Protein AF-A0A7X0PKP1-F1 (afdb_monomer_lite)

Organism: NCBI:txid592050

pLDDT: mean 80.2, std 12.4, range [34.5, 95.62]

Radius of gyration: 22.87 Å; chains: 1; bounding box: 73×44×62 Å

Sequence (285 aa):
MDAQAIDGHTRQDLWDRLEQADYFDWCRKEELKQLRALFFEGKVVESPDKFIRCRQLIWSPLQGEAHWQAAIEARSHFRDSETEELVRSEESGRAFADPFLHDLLSRDSQPYGLAVDDHVALIRFLGFERHAPSQVSLYLGEWIHESEFWLAGEARGEYGIAGLTDMFTSRTIDLFYQLLAQAPLALKGKRLVTTEEHVGWNDDRAARLQSSLHGLFKKIDNYRVPHKLSCDPAPRLRFAESLRHGVEAEATSQVLREVWGLWKSLKTEAQARGQAKAGAPAK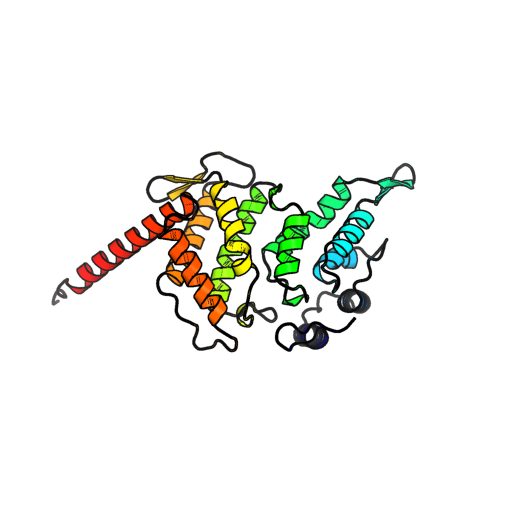AG

Structure (mmCIF, N/CA/C/O backbone):
data_AF-A0A7X0PKP1-F1
#
_entry.id   AF-A0A7X0PKP1-F1
#
loop_
_atom_site.group_PDB
_atom_site.id
_atom_site.type_symbol
_atom_site.label_atom_id
_atom_site.label_alt_id
_atom_site.label_comp_id
_atom_site.label_asym_id
_atom_site.label_entity_id
_atom_site.label_seq_id
_atom_site.pdbx_PDB_ins_code
_atom_site.Cartn_x
_atom_site.Cartn_y
_atom_site.Cartn_z
_atom_site.occupancy
_atom_site.B_iso_or_equiv
_atom_site.auth_seq_id
_atom_site.auth_comp_id
_atom_site.auth_asym_id
_atom_site.auth_atom_id
_atom_site.pdbx_PDB_model_num
ATOM 1 N N . MET A 1 1 ? -1.607 -11.334 -27.537 1.00 38.16 1 MET A N 1
ATOM 2 C CA . MET A 1 1 ? -1.790 -11.832 -26.161 1.00 38.16 1 MET A CA 1
ATOM 3 C C . MET A 1 1 ? -3.108 -11.276 -25.703 1.00 38.16 1 MET A C 1
ATOM 5 O O . MET A 1 1 ? -3.232 -10.060 -25.612 1.00 38.16 1 MET A O 1
ATOM 9 N N . ASP A 1 2 ? -4.097 -12.155 -25.608 1.00 34.50 2 ASP A N 1
ATOM 10 C CA . ASP A 1 2 ? -5.486 -11.771 -25.406 1.00 34.50 2 ASP A CA 1
ATOM 11 C C . ASP A 1 2 ? -5.696 -11.095 -24.056 1.00 34.50 2 ASP A C 1
ATOM 13 O O . ASP A 1 2 ? -5.132 -11.487 -23.034 1.00 34.50 2 ASP A O 1
ATOM 17 N N . ALA A 1 3 ? -6.499 -10.038 -24.117 1.00 39.69 3 ALA A N 1
ATOM 18 C CA . ALA A 1 3 ? -6.909 -9.200 -23.016 1.00 39.69 3 ALA A CA 1
ATOM 19 C C . ALA A 1 3 ? -7.564 -10.040 -21.915 1.00 39.69 3 ALA A C 1
ATOM 21 O O . ALA A 1 3 ? -8.669 -10.552 -22.091 1.00 39.69 3 ALA A O 1
ATOM 22 N N . GLN A 1 4 ? -6.919 -10.142 -20.755 1.00 42.56 4 GLN A N 1
ATOM 23 C CA . GLN A 1 4 ? -7.656 -10.479 -19.547 1.00 42.56 4 GLN A CA 1
ATOM 24 C C . GLN A 1 4 ? -8.471 -9.245 -19.167 1.00 42.56 4 GLN A C 1
ATOM 26 O O . GLN A 1 4 ? -7.947 -8.258 -18.655 1.00 42.56 4 GLN A O 1
ATOM 31 N N . ALA A 1 5 ? -9.753 -9.279 -19.531 1.00 43.50 5 ALA A N 1
ATOM 32 C CA . ALA A 1 5 ? -10.733 -8.317 -19.072 1.00 43.50 5 ALA A CA 1
ATOM 33 C C . ALA A 1 5 ? -10.804 -8.403 -17.545 1.00 43.50 5 ALA A C 1
ATOM 35 O O . ALA A 1 5 ? -11.185 -9.435 -16.991 1.00 43.50 5 ALA A O 1
ATOM 36 N N . ILE A 1 6 ? -10.435 -7.319 -16.876 1.00 48.22 6 ILE A N 1
ATOM 37 C CA . ILE A 1 6 ? -10.731 -7.139 -15.461 1.00 48.22 6 ILE A CA 1
ATOM 38 C C . ILE A 1 6 ? -12.134 -6.539 -15.427 1.00 48.22 6 ILE A C 1
ATOM 40 O O . ILE A 1 6 ? -12.359 -5.440 -15.930 1.00 48.22 6 ILE A O 1
ATOM 44 N N . ASP A 1 7 ? -13.092 -7.317 -14.929 1.00 48.59 7 ASP A N 1
ATOM 45 C CA . ASP A 1 7 ? -14.482 -6.889 -14.715 1.00 48.59 7 ASP A CA 1
ATOM 46 C C . ASP A 1 7 ? -15.205 -6.364 -15.981 1.00 48.59 7 ASP A C 1
ATOM 48 O O . ASP A 1 7 ? -16.025 -5.451 -15.933 1.00 48.59 7 ASP A O 1
ATOM 52 N N . GLY A 1 8 ? -14.890 -6.935 -17.152 1.00 50.25 8 GLY A N 1
ATOM 53 C CA . GLY A 1 8 ? -15.575 -6.627 -18.417 1.00 50.25 8 GLY A CA 1
ATOM 54 C C . GLY A 1 8 ? -15.081 -5.384 -19.168 1.00 50.25 8 GLY A C 1
ATOM 55 O O . GLY A 1 8 ? -15.637 -5.066 -20.217 1.00 50.25 8 GLY A O 1
ATOM 56 N N . HIS A 1 9 ? -14.027 -4.716 -18.694 1.00 53.03 9 HIS A N 1
ATOM 57 C CA . HIS A 1 9 ? -13.414 -3.577 -19.382 1.00 53.03 9 HIS A CA 1
ATOM 58 C C . HIS A 1 9 ? -12.117 -3.975 -20.102 1.00 53.03 9 HIS A C 1
ATOM 60 O O . HIS A 1 9 ? -11.275 -4.696 -19.560 1.00 53.03 9 HIS A O 1
ATOM 66 N N . THR A 1 10 ? -11.937 -3.501 -21.338 1.00 68.88 10 THR A N 1
ATOM 67 C CA . THR A 1 10 ? -10.710 -3.712 -22.118 1.00 68.88 10 THR A CA 1
ATOM 68 C C . THR A 1 10 ? -9.671 -2.622 -21.829 1.00 68.88 10 THR A C 1
ATOM 70 O O . THR A 1 10 ? -9.996 -1.511 -21.411 1.00 68.88 10 THR A O 1
ATOM 73 N N . ARG A 1 11 ? -8.388 -2.898 -22.114 1.00 71.94 11 ARG A N 1
ATOM 74 C CA . ARG A 1 11 ? -7.328 -1.867 -22.066 1.00 71.94 11 ARG A CA 1
ATOM 75 C C . ARG A 1 11 ? -7.617 -0.688 -22.999 1.00 71.94 11 ARG A C 1
ATOM 77 O O . ARG A 1 11 ? -7.182 0.423 -22.715 1.00 71.94 11 ARG A O 1
ATOM 84 N N . GLN A 1 12 ? -8.328 -0.934 -24.102 1.00 80.75 12 GLN A N 1
ATOM 85 C CA . GLN A 1 12 ? -8.736 0.125 -25.018 1.00 80.75 12 GLN A CA 1
ATOM 86 C C . GLN A 1 12 ? -9.778 1.034 -24.360 1.00 80.75 12 GLN A C 1
ATOM 88 O O . GLN A 1 12 ? -9.586 2.242 -24.379 1.00 80.75 12 GLN A O 1
ATOM 93 N N . ASP A 1 13 ? -10.778 0.472 -23.674 1.00 73.31 13 ASP A N 1
ATOM 94 C CA . ASP A 1 13 ? -11.786 1.264 -22.952 1.00 73.31 13 ASP A CA 1
ATOM 95 C C . ASP A 1 13 ? -11.150 2.153 -21.879 1.00 73.31 13 ASP A C 1
ATOM 97 O O . ASP A 1 13 ? -11.556 3.297 -21.683 1.00 73.31 13 ASP A O 1
ATOM 101 N N . LEU A 1 14 ? -10.133 1.642 -21.178 1.00 72.44 14 LEU A N 1
ATOM 102 C CA . LEU A 1 14 ? -9.394 2.448 -20.213 1.00 72.44 14 LEU A CA 1
ATOM 103 C C . LEU A 1 14 ? -8.619 3.577 -20.895 1.00 72.44 14 LEU A C 1
ATOM 105 O O . LEU A 1 14 ? -8.698 4.714 -20.443 1.00 72.44 14 LEU A O 1
ATOM 109 N N . TRP A 1 15 ? -7.881 3.277 -21.965 1.00 82.69 15 TRP A N 1
ATOM 110 C CA . TRP A 1 15 ? -7.139 4.295 -22.708 1.00 82.69 15 TRP A CA 1
ATOM 111 C C . TRP A 1 15 ? -8.066 5.398 -23.231 1.00 82.69 15 TRP A C 1
ATOM 113 O O . TRP A 1 15 ? -7.777 6.577 -23.045 1.00 82.69 15 TRP A O 1
ATOM 123 N N . ASP A 1 16 ? -9.210 5.018 -23.800 1.00 81.06 16 ASP A N 1
ATOM 124 C CA . ASP A 1 16 ? -10.198 5.952 -24.339 1.00 81.06 16 ASP A CA 1
ATOM 125 C C . ASP A 1 16 ? -10.781 6.848 -23.242 1.00 81.06 16 ASP A C 1
ATOM 127 O O . ASP A 1 16 ? -10.967 8.043 -23.459 1.00 81.06 16 ASP A O 1
ATOM 131 N N . ARG A 1 17 ? -11.026 6.306 -22.041 1.00 74.31 17 ARG A N 1
ATOM 132 C CA . ARG A 1 17 ? -11.467 7.104 -20.886 1.00 74.31 17 ARG A CA 1
ATOM 133 C C . ARG A 1 17 ? -10.416 8.128 -20.463 1.00 74.31 17 ARG A C 1
ATOM 135 O O . ARG A 1 17 ? -10.786 9.263 -20.192 1.00 74.31 17 ARG A O 1
ATOM 142 N N . LEU A 1 18 ? -9.136 7.750 -20.457 1.00 78.25 18 LEU A N 1
ATOM 143 C CA . LEU A 1 18 ? -8.033 8.669 -20.148 1.00 78.25 18 LEU A CA 1
ATOM 144 C C . LEU A 1 18 ? -7.892 9.774 -21.201 1.00 78.25 18 LEU A C 1
ATOM 146 O O . LEU A 1 18 ? -7.611 10.920 -20.859 1.00 78.25 18 LEU A O 1
ATOM 150 N N . GLU A 1 19 ? -8.100 9.455 -22.479 1.00 84.06 19 GLU A N 1
ATOM 151 C CA . GLU A 1 19 ? -8.101 10.463 -23.544 1.00 84.06 19 GLU A CA 1
ATOM 152 C C . GLU A 1 19 ? -9.308 11.402 -23.441 1.00 84.06 19 GLU A C 1
ATOM 154 O O . GLU A 1 19 ? -9.142 12.612 -23.543 1.00 84.06 19 GLU A O 1
ATOM 159 N N . GLN A 1 20 ? -10.508 10.874 -23.183 1.00 79.38 20 GLN A N 1
ATOM 160 C CA . GLN A 1 20 ? -11.730 11.676 -23.007 1.00 79.38 20 GLN A CA 1
ATOM 161 C C . GLN A 1 20 ? -11.675 12.608 -21.792 1.00 79.38 20 GLN A C 1
ATOM 163 O O . GLN A 1 20 ? -12.381 13.613 -21.750 1.00 79.38 20 GLN A O 1
ATOM 168 N N . ALA A 1 21 ? -10.858 12.254 -20.809 1.00 75.38 21 ALA A N 1
ATOM 169 C CA . ALA A 1 21 ? -10.610 13.013 -19.599 1.00 75.38 21 ALA A CA 1
ATOM 170 C C . ALA A 1 21 ? -9.553 14.113 -19.728 1.00 75.38 21 ALA A C 1
ATOM 172 O O . ALA A 1 21 ? -9.245 14.773 -18.736 1.00 75.38 21 ALA A O 1
ATOM 173 N N . ASP A 1 22 ? -8.932 14.250 -20.903 1.00 80.75 22 ASP A N 1
ATOM 174 C CA . ASP A 1 22 ? -7.733 15.065 -21.103 1.00 80.75 22 ASP A CA 1
ATOM 175 C C . ASP A 1 22 ? -6.593 14.704 -20.128 1.00 80.75 22 ASP A C 1
ATOM 177 O O . ASP A 1 22 ? -5.737 15.531 -19.814 1.00 80.75 22 ASP A O 1
ATOM 181 N N . TYR A 1 23 ? -6.517 13.441 -19.677 1.00 78.75 23 TYR A N 1
ATOM 182 C CA . TYR A 1 23 ? -5.503 12.997 -18.713 1.00 78.75 23 TYR A CA 1
ATOM 183 C C . TYR A 1 23 ? -4.074 13.234 -19.213 1.00 78.75 23 TYR A C 1
ATOM 185 O O . TYR A 1 23 ? -3.150 13.328 -18.412 1.00 78.75 23 TYR A O 1
ATOM 193 N N . PHE A 1 24 ? -3.878 13.294 -20.531 1.00 84.88 24 PHE A N 1
ATOM 194 C CA . PHE A 1 24 ? -2.582 13.424 -21.195 1.00 84.88 24 PHE A CA 1
ATOM 195 C C . PHE A 1 24 ? -2.245 14.847 -21.647 1.00 84.88 24 PHE A C 1
ATOM 197 O O . PHE A 1 24 ? -1.335 15.012 -22.459 1.00 84.88 24 PHE A O 1
ATOM 204 N N . ASP A 1 25 ? -2.939 15.872 -21.153 1.00 83.62 25 ASP A N 1
ATOM 205 C CA . ASP A 1 25 ? -2.677 17.280 -21.497 1.00 83.62 25 ASP A CA 1
ATOM 206 C C . ASP A 1 25 ? -1.218 17.725 -21.243 1.00 83.62 25 ASP A C 1
ATOM 208 O O . ASP A 1 25 ? -0.696 18.624 -21.904 1.00 83.62 25 ASP A O 1
ATOM 212 N N . TRP A 1 26 ? -0.526 17.034 -20.338 1.00 83.94 26 TRP A N 1
ATOM 213 C CA . TRP A 1 26 ? 0.887 17.207 -20.013 1.00 83.94 26 TRP A CA 1
ATOM 214 C C . TRP A 1 26 ? 1.859 16.547 -21.008 1.00 83.94 26 TRP A C 1
ATOM 216 O O . TRP A 1 26 ? 3.063 16.798 -20.922 1.00 83.94 26 TRP A O 1
ATOM 226 N N . CYS A 1 27 ? 1.386 15.704 -21.933 1.00 83.50 27 CYS A N 1
ATOM 227 C CA . CYS A 1 27 ? 2.206 15.019 -22.938 1.00 83.50 27 CYS A CA 1
ATOM 228 C C . CYS A 1 27 ? 2.248 15.776 -24.268 1.00 83.50 27 CYS A C 1
ATOM 230 O O . CYS A 1 27 ? 1.226 16.177 -24.828 1.00 83.50 27 CYS A O 1
ATOM 232 N N . ARG A 1 28 ? 3.430 15.842 -24.885 1.00 88.25 28 ARG A N 1
ATOM 233 C CA . ARG A 1 28 ? 3.535 16.168 -26.314 1.00 88.25 28 ARG A CA 1
ATOM 234 C C . ARG A 1 28 ? 2.997 15.008 -27.152 1.00 88.25 28 ARG A C 1
ATOM 236 O O . ARG A 1 28 ? 3.043 13.851 -26.745 1.00 88.25 28 ARG A O 1
ATOM 243 N N . LYS A 1 29 ? 2.570 15.295 -28.384 1.00 86.56 29 LYS A N 1
ATOM 244 C CA . LYS A 1 29 ? 1.987 14.292 -29.296 1.00 86.56 29 LYS A CA 1
ATOM 245 C C . LYS A 1 29 ? 2.875 13.056 -29.515 1.00 86.56 29 LYS A C 1
ATOM 247 O O . LYS A 1 29 ? 2.380 11.932 -29.491 1.00 86.56 29 LYS A O 1
ATOM 252 N N . GLU A 1 30 ? 4.179 13.254 -29.710 1.00 84.25 30 GLU A N 1
ATOM 253 C CA . GLU A 1 30 ? 5.124 12.141 -29.884 1.00 84.25 30 GLU A CA 1
ATOM 254 C C . GLU A 1 30 ? 5.337 11.349 -28.585 1.00 84.25 30 GLU A C 1
ATOM 256 O O . GLU A 1 30 ? 5.481 10.129 -28.625 1.00 84.25 30 GLU A O 1
ATOM 261 N N . GLU A 1 31 ? 5.283 12.012 -27.426 1.00 86.31 31 GLU A N 1
ATOM 262 C CA . GLU A 1 31 ? 5.385 11.361 -26.115 1.00 86.31 31 GLU A CA 1
ATOM 263 C C . GLU A 1 31 ? 4.148 10.507 -25.833 1.00 86.31 31 GLU A C 1
ATOM 265 O O . GLU A 1 31 ? 4.274 9.356 -25.422 1.00 86.31 31 GLU A O 1
ATOM 270 N N . LEU A 1 32 ? 2.959 11.025 -26.153 1.00 87.69 32 LEU A N 1
ATOM 271 C CA . LEU A 1 32 ? 1.701 10.290 -26.051 1.00 87.69 32 LEU A CA 1
ATOM 272 C C . LEU A 1 32 ? 1.707 9.041 -26.940 1.00 87.69 32 LEU A C 1
ATOM 274 O O . LEU A 1 32 ? 1.278 7.973 -26.510 1.00 87.69 32 LEU A O 1
ATOM 278 N N . LYS A 1 33 ? 2.248 9.135 -28.160 1.00 86.81 33 LYS A N 1
ATOM 279 C CA . LYS A 1 33 ? 2.378 7.984 -29.064 1.00 86.81 33 LYS A CA 1
ATOM 280 C C . LYS A 1 33 ? 3.282 6.896 -28.479 1.00 86.81 33 LYS A C 1
ATOM 282 O O . LYS A 1 33 ? 2.930 5.718 -28.538 1.00 86.81 33 LYS A O 1
ATOM 287 N N . GLN A 1 34 ? 4.424 7.275 -27.906 1.00 84.69 34 GLN A N 1
ATOM 288 C CA . GLN A 1 34 ? 5.320 6.325 -27.243 1.00 84.69 34 GLN A CA 1
ATOM 289 C C . GLN A 1 34 ? 4.692 5.747 -25.963 1.00 84.69 34 GLN A C 1
ATOM 291 O O . GLN A 1 34 ? 4.812 4.550 -25.715 1.00 84.69 34 GLN A O 1
ATOM 296 N N . LEU A 1 35 ? 3.981 6.562 -25.176 1.00 85.31 35 LEU A N 1
ATOM 297 C CA . LEU A 1 35 ? 3.265 6.127 -23.974 1.00 85.31 35 LEU A CA 1
ATOM 298 C C . LEU A 1 35 ? 2.155 5.132 -24.318 1.00 85.31 35 LEU A C 1
ATOM 300 O O . LEU A 1 35 ? 2.001 4.120 -23.640 1.00 85.31 35 LEU A O 1
ATOM 304 N N . ARG A 1 36 ? 1.440 5.376 -25.419 1.00 87.56 36 ARG A N 1
ATOM 305 C CA . ARG A 1 36 ? 0.452 4.453 -25.972 1.00 87.56 36 ARG A CA 1
ATOM 306 C C . ARG A 1 36 ? 1.107 3.138 -26.382 1.00 87.56 36 ARG A C 1
ATOM 308 O O . ARG A 1 36 ? 0.630 2.077 -26.000 1.00 87.56 36 ARG A O 1
ATOM 315 N N . ALA A 1 37 ? 2.214 3.184 -27.122 1.00 86.00 37 ALA A N 1
ATOM 316 C CA . ALA A 1 37 ? 2.941 1.973 -27.505 1.00 86.00 37 ALA A CA 1
ATOM 317 C C . ALA A 1 37 ? 3.412 1.181 -26.273 1.00 86.00 37 ALA A C 1
ATOM 319 O O . ALA A 1 37 ? 3.190 -0.023 -26.202 1.00 86.00 37 ALA A O 1
ATOM 320 N N . LEU A 1 38 ? 3.968 1.852 -25.259 1.00 83.44 38 LEU A N 1
ATOM 321 C CA . LEU A 1 38 ? 4.311 1.235 -23.976 1.00 83.44 38 LEU A CA 1
ATOM 322 C C . LEU A 1 38 ? 3.084 0.579 -23.323 1.00 83.44 38 LEU A C 1
ATOM 324 O O . LEU A 1 38 ? 3.165 -0.570 -22.896 1.00 83.44 38 LEU A O 1
ATOM 328 N N . PHE A 1 39 ? 1.952 1.281 -23.287 1.00 82.50 39 PHE A N 1
ATOM 329 C CA . PHE A 1 39 ? 0.725 0.811 -22.650 1.00 82.50 39 PHE A CA 1
ATOM 330 C C . PHE A 1 39 ? 0.080 -0.388 -23.352 1.00 82.50 39 PHE A C 1
ATOM 332 O O . PHE A 1 39 ? -0.574 -1.198 -22.700 1.00 82.50 39 PHE A O 1
ATOM 339 N N . PHE A 1 40 ? 0.243 -0.548 -24.661 1.00 82.75 40 PHE A N 1
ATOM 340 C CA . PHE A 1 40 ? -0.334 -1.691 -25.376 1.00 82.75 40 PHE A CA 1
ATOM 341 C C . PHE A 1 40 ? 0.669 -2.819 -25.634 1.00 82.75 40 PHE A C 1
ATOM 343 O O . PHE A 1 40 ? 0.277 -3.983 -25.643 1.00 82.75 40 PHE A O 1
ATOM 350 N N . GLU A 1 41 ? 1.951 -2.505 -25.821 1.00 82.00 41 GLU A N 1
ATOM 351 C CA . GLU A 1 41 ? 2.969 -3.477 -26.239 1.00 82.00 41 GLU A CA 1
ATOM 352 C C . GLU A 1 41 ? 3.932 -3.890 -25.121 1.00 82.00 41 GLU A C 1
ATOM 354 O O . GLU A 1 41 ? 4.511 -4.972 -25.199 1.00 82.00 41 GLU A O 1
ATOM 359 N N . GLY A 1 42 ? 4.144 -3.052 -24.101 1.00 74.44 42 GLY A N 1
ATOM 360 C CA . GLY A 1 42 ? 4.974 -3.376 -22.931 1.00 74.44 42 GLY A CA 1
ATOM 361 C C . GLY A 1 42 ? 6.443 -3.673 -23.199 1.00 74.44 42 GLY A C 1
ATOM 362 O O . GLY A 1 42 ? 7.116 -4.263 -22.355 1.00 74.44 42 GLY A O 1
ATOM 363 N N . LYS A 1 43 ? 6.968 -3.300 -24.367 1.00 78.44 43 LYS A N 1
ATOM 364 C CA . LYS A 1 43 ? 8.364 -3.578 -24.716 1.00 78.44 43 LYS A CA 1
ATOM 365 C C . LYS A 1 43 ? 9.312 -2.724 -23.875 1.00 78.44 43 LYS A C 1
ATOM 367 O O . LYS A 1 43 ? 9.222 -1.498 -23.862 1.00 78.44 43 LYS A O 1
ATOM 372 N N . VAL A 1 44 ? 10.256 -3.392 -23.213 1.00 74.00 44 VAL A N 1
ATOM 373 C CA . VAL A 1 44 ? 11.416 -2.757 -22.578 1.00 74.00 44 VAL A CA 1
ATOM 374 C C . VAL A 1 44 ? 12.306 -2.205 -23.687 1.00 74.00 44 VAL A C 1
ATOM 376 O O . VAL A 1 44 ? 12.791 -2.958 -24.527 1.00 74.00 44 VAL A O 1
ATOM 379 N N . VAL A 1 45 ? 12.524 -0.894 -23.688 1.00 75.38 45 VAL A N 1
ATOM 380 C CA . VAL A 1 45 ? 13.513 -0.249 -24.558 1.00 75.38 45 VAL A CA 1
ATOM 381 C C . VAL A 1 45 ? 14.790 -0.054 -23.744 1.00 75.38 45 VAL A C 1
ATOM 383 O O . VAL A 1 45 ? 14.730 0.401 -22.598 1.00 75.38 45 VAL A O 1
ATOM 386 N N . GLU A 1 46 ? 15.943 -0.405 -24.313 1.00 71.06 46 GLU A N 1
ATOM 387 C CA . GLU A 1 46 ? 17.235 -0.310 -23.618 1.00 71.06 46 GLU A CA 1
ATOM 388 C C . GLU A 1 46 ? 17.601 1.141 -23.296 1.00 71.06 46 GLU A C 1
ATOM 390 O O . GLU A 1 46 ? 17.936 1.444 -22.156 1.00 71.06 46 GLU A O 1
ATOM 395 N N . SER A 1 47 ? 17.435 2.058 -24.253 1.00 76.62 47 SER A N 1
ATOM 396 C CA . SER A 1 47 ? 17.696 3.496 -24.083 1.00 76.62 47 SER A CA 1
ATOM 397 C C . SER A 1 47 ? 16.458 4.334 -24.427 1.00 76.62 47 SER A C 1
ATOM 399 O O . SER A 1 47 ? 16.440 4.989 -25.468 1.00 76.62 47 SER A O 1
ATOM 401 N N . PRO A 1 48 ? 15.385 4.287 -23.617 1.00 77.25 48 PRO A N 1
ATOM 402 C CA . PRO A 1 48 ? 14.214 5.105 -23.869 1.00 77.25 48 PRO A CA 1
ATOM 403 C C . PRO A 1 48 ? 14.480 6.554 -23.474 1.00 77.25 48 PRO A C 1
ATOM 405 O O . PRO A 1 48 ? 15.278 6.837 -22.573 1.00 77.25 48 PRO A O 1
ATOM 408 N N . ASP A 1 49 ? 13.711 7.460 -24.069 1.00 77.25 49 ASP A N 1
ATOM 409 C CA . ASP A 1 49 ? 13.612 8.827 -23.582 1.00 77.25 49 ASP A CA 1
ATOM 410 C C . ASP A 1 49 ? 13.290 8.834 -22.076 1.00 77.25 49 ASP A C 1
ATOM 412 O O . ASP A 1 49 ? 12.548 7.984 -21.563 1.00 77.25 49 ASP A O 1
ATOM 416 N N . LYS A 1 50 ? 13.836 9.818 -21.348 1.00 78.25 50 LYS A N 1
ATOM 417 C CA . LYS A 1 50 ? 13.723 9.909 -19.879 1.00 78.25 50 LYS A CA 1
ATOM 418 C C . LYS A 1 50 ? 12.273 9.789 -19.389 1.00 78.25 50 LYS A C 1
ATOM 420 O O . LYS A 1 50 ? 12.037 9.207 -18.334 1.00 78.25 50 LYS A O 1
ATOM 425 N N . PHE A 1 51 ? 11.307 10.301 -20.152 1.00 78.88 51 PHE A N 1
ATOM 426 C CA . PHE A 1 51 ? 9.894 10.219 -19.784 1.00 78.88 51 PHE A CA 1
ATOM 427 C C . PHE A 1 51 ? 9.350 8.780 -19.846 1.00 78.88 51 PHE A C 1
ATOM 429 O O . PHE A 1 51 ? 8.701 8.349 -18.895 1.00 78.88 51 PHE A O 1
ATOM 436 N N . ILE A 1 52 ? 9.662 8.005 -20.896 1.00 80.44 52 ILE A N 1
ATOM 437 C CA . ILE A 1 52 ? 9.272 6.588 -20.997 1.00 80.44 52 ILE A CA 1
ATOM 438 C C . ILE A 1 52 ? 9.950 5.781 -19.905 1.00 80.44 52 ILE A C 1
ATOM 440 O O . ILE A 1 52 ? 9.287 4.969 -19.262 1.00 80.44 52 ILE A O 1
ATOM 444 N N . ARG A 1 53 ? 11.233 6.053 -19.624 1.00 79.31 53 ARG A N 1
ATOM 445 C CA . ARG A 1 53 ? 11.950 5.412 -18.513 1.00 79.31 53 ARG A CA 1
ATOM 446 C C . ARG A 1 53 ? 11.153 5.517 -17.210 1.00 79.31 53 ARG A C 1
ATOM 448 O O . ARG A 1 53 ? 11.001 4.516 -16.523 1.00 79.31 53 ARG A O 1
ATOM 455 N N . CYS A 1 54 ? 10.606 6.692 -16.899 1.00 74.38 54 CYS A N 1
ATOM 456 C CA . CYS A 1 54 ? 9.825 6.918 -15.683 1.00 74.38 54 CYS A CA 1
ATOM 457 C C . CYS A 1 54 ? 8.396 6.339 -15.710 1.00 74.38 54 CYS A C 1
ATOM 459 O O . CYS A 1 54 ? 7.724 6.369 -14.688 1.00 74.38 54 CYS A O 1
ATOM 461 N N . ARG A 1 55 ? 7.889 5.853 -16.847 1.00 78.06 55 ARG A N 1
ATOM 462 C CA . ARG A 1 55 ? 6.530 5.282 -16.961 1.00 78.06 55 ARG A CA 1
ATOM 463 C C . ARG A 1 55 ? 6.527 3.780 -17.214 1.00 78.06 55 ARG A C 1
ATOM 465 O O . ARG A 1 55 ? 5.519 3.129 -16.959 1.00 78.06 55 ARG A O 1
ATOM 472 N N . GLN A 1 56 ? 7.652 3.241 -17.675 1.00 77.31 56 GLN A N 1
ATOM 473 C CA . GLN A 1 56 ? 7.804 1.872 -18.151 1.00 77.31 56 GLN A CA 1
ATOM 474 C C . GLN A 1 56 ? 7.265 0.824 -17.174 1.00 77.31 56 GLN A C 1
ATOM 476 O O . GLN A 1 56 ? 6.516 -0.053 -17.588 1.00 77.31 56 GLN A O 1
ATOM 481 N N . LEU A 1 57 ? 7.603 0.952 -15.889 1.00 76.81 57 LEU A N 1
ATOM 482 C CA . LEU A 1 57 ? 7.233 -0.034 -14.877 1.00 76.81 57 LEU A CA 1
ATOM 483 C C . LEU A 1 57 ? 5.751 -0.020 -14.514 1.00 76.81 57 LEU A C 1
ATOM 485 O O . LEU A 1 57 ? 5.229 -1.070 -14.197 1.00 76.81 57 LEU A O 1
ATOM 489 N N . ILE A 1 58 ? 5.057 1.118 -14.579 1.00 74.44 58 ILE A N 1
ATOM 490 C CA . ILE A 1 58 ? 3.637 1.198 -14.177 1.00 74.44 58 ILE A CA 1
ATOM 491 C C . ILE A 1 58 ? 2.700 1.028 -15.375 1.00 74.44 58 ILE A C 1
ATOM 493 O O . ILE A 1 58 ? 1.616 0.471 -15.252 1.00 74.44 58 ILE A O 1
ATOM 497 N N . TRP A 1 59 ? 3.099 1.520 -16.548 1.00 76.25 59 TRP A N 1
ATOM 498 C CA . TRP A 1 59 ? 2.203 1.607 -17.703 1.00 76.25 59 TRP A CA 1
ATOM 499 C C . TRP A 1 59 ? 2.284 0.392 -18.621 1.00 76.25 59 TRP A C 1
ATOM 501 O O . TRP A 1 59 ? 1.360 0.164 -19.400 1.00 76.25 59 TRP A O 1
ATOM 511 N N . SER A 1 60 ? 3.357 -0.397 -18.531 1.00 77.88 60 SER A N 1
ATOM 512 C CA . SER A 1 60 ? 3.489 -1.633 -19.299 1.00 77.88 60 SER A CA 1
ATOM 513 C C . SER A 1 60 ? 2.323 -2.596 -19.000 1.00 77.88 60 SER A C 1
ATOM 515 O O . SER A 1 60 ? 1.957 -2.751 -17.838 1.00 77.88 60 SER A O 1
ATOM 517 N N . PRO A 1 61 ? 1.736 -3.278 -20.003 1.00 73.12 61 PRO A N 1
ATOM 518 C CA . PRO A 1 61 ? 0.847 -4.421 -19.790 1.00 73.12 61 PRO A CA 1
ATOM 519 C C . PRO A 1 61 ? 1.582 -5.637 -19.215 1.00 73.12 61 PRO A C 1
ATOM 521 O O . PRO A 1 61 ? 0.949 -6.555 -18.704 1.00 73.12 61 PRO A O 1
ATOM 524 N N . LEU A 1 62 ? 2.911 -5.677 -19.329 1.00 77.62 62 LEU A N 1
ATOM 525 C CA . LEU A 1 62 ? 3.738 -6.764 -18.824 1.00 77.62 62 LEU A CA 1
ATOM 526 C C . LEU A 1 62 ? 4.158 -6.411 -17.399 1.00 77.62 62 LEU A C 1
ATOM 528 O O . LEU A 1 62 ? 5.210 -5.829 -17.183 1.00 77.62 62 LEU A O 1
ATOM 532 N N . GLN A 1 63 ? 3.308 -6.728 -16.432 1.00 75.75 63 GLN A N 1
ATOM 533 C CA . GLN A 1 63 ? 3.514 -6.388 -15.019 1.00 75.75 63 GLN A CA 1
ATOM 534 C C . GLN A 1 63 ? 4.054 -7.556 -14.174 1.00 75.75 63 GLN A C 1
ATOM 536 O O . GLN A 1 63 ? 4.146 -7.462 -12.956 1.00 75.75 63 GLN A O 1
ATOM 541 N N . GLY A 1 64 ? 4.432 -8.665 -14.813 1.00 76.31 64 GLY A N 1
ATOM 542 C CA . GLY A 1 64 ? 5.018 -9.817 -14.129 1.00 76.31 64 GLY A CA 1
ATOM 543 C C . GLY A 1 64 ? 6.486 -9.616 -13.743 1.00 76.31 64 GLY A C 1
ATOM 544 O O . GLY A 1 64 ? 7.193 -8.777 -14.310 1.00 76.31 64 GLY A O 1
ATOM 545 N N . GLU A 1 65 ? 6.962 -10.472 -12.837 1.00 82.88 65 GLU A N 1
ATOM 546 C CA . GLU A 1 65 ? 8.342 -10.493 -12.328 1.00 82.88 65 GLU A CA 1
ATOM 547 C C . GLU A 1 65 ? 9.395 -10.427 -13.447 1.00 82.88 65 GLU A C 1
ATOM 549 O O . GLU A 1 65 ? 10.319 -9.621 -13.384 1.00 82.88 65 GLU A O 1
ATOM 554 N N . ALA A 1 66 ? 9.219 -11.199 -14.526 1.00 83.75 66 ALA A N 1
ATOM 555 C CA . ALA A 1 66 ? 10.162 -11.235 -15.645 1.00 83.75 66 ALA A CA 1
ATOM 556 C C . ALA A 1 66 ? 10.341 -9.873 -16.345 1.00 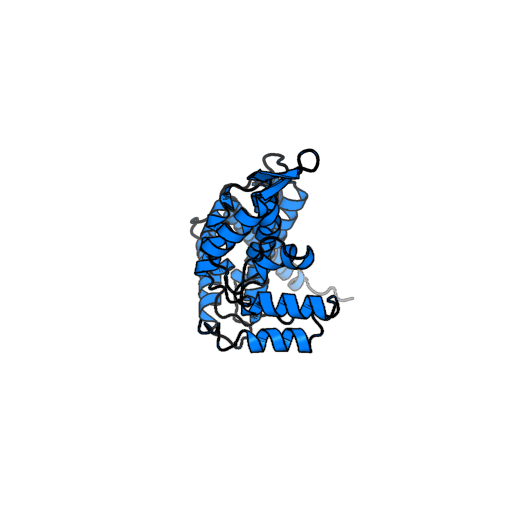83.75 66 ALA A C 1
ATOM 558 O O . ALA A 1 66 ? 11.453 -9.522 -16.744 1.00 83.75 66 ALA A O 1
ATOM 559 N N . HIS A 1 67 ? 9.267 -9.087 -16.488 1.00 82.50 67 HIS A N 1
ATOM 560 C CA . HIS A 1 67 ? 9.358 -7.753 -17.084 1.00 82.50 67 HIS A CA 1
ATOM 561 C C . HIS A 1 67 ? 10.067 -6.778 -16.147 1.00 82.50 67 HIS A C 1
ATOM 563 O O . HIS A 1 67 ? 10.937 -6.025 -16.584 1.00 82.50 67 HIS A O 1
ATOM 569 N N . TRP A 1 68 ? 9.725 -6.821 -14.860 1.00 85.81 68 TRP A N 1
ATOM 570 C CA . TRP A 1 68 ? 10.366 -5.998 -13.840 1.00 85.81 68 TRP A CA 1
ATOM 571 C C . TRP A 1 68 ? 11.857 -6.303 -13.729 1.00 85.81 68 TRP A C 1
ATOM 573 O O . TRP A 1 68 ? 12.663 -5.377 -13.756 1.00 85.81 68 TRP A O 1
ATOM 583 N N . GLN A 1 69 ? 12.240 -7.580 -13.725 1.00 87.69 69 GLN A N 1
ATOM 584 C CA . GLN A 1 69 ? 13.638 -8.002 -13.747 1.00 87.69 69 GLN A CA 1
ATOM 585 C C . GLN A 1 69 ? 14.368 -7.474 -14.990 1.00 87.69 69 GLN A C 1
ATOM 587 O O . GLN A 1 69 ? 15.464 -6.930 -14.869 1.00 87.69 69 GLN A O 1
ATOM 592 N N . ALA A 1 70 ? 13.761 -7.580 -16.178 1.00 87.00 70 ALA A N 1
ATOM 593 C CA . ALA A 1 70 ? 14.354 -7.067 -17.414 1.00 87.00 70 ALA A CA 1
ATOM 594 C C . ALA A 1 70 ? 14.517 -5.537 -17.392 1.00 87.00 70 ALA A C 1
ATOM 596 O O . ALA A 1 70 ? 15.545 -5.012 -17.819 1.00 87.00 70 ALA A O 1
ATOM 597 N N . ALA A 1 71 ? 13.523 -4.813 -16.874 1.00 86.62 71 ALA A N 1
ATOM 598 C CA . ALA A 1 71 ? 13.581 -3.366 -16.738 1.00 86.62 71 ALA A CA 1
ATOM 599 C C . ALA A 1 71 ? 14.637 -2.935 -15.711 1.00 86.62 71 ALA A C 1
ATOM 601 O O . ALA A 1 71 ? 15.419 -2.039 -16.009 1.00 86.62 71 ALA A O 1
ATOM 602 N N . ILE A 1 72 ? 14.703 -3.580 -14.543 1.00 87.94 72 ILE A N 1
ATOM 603 C CA . ILE A 1 72 ? 15.719 -3.313 -13.516 1.00 87.94 72 ILE A CA 1
ATOM 604 C C . ILE A 1 72 ? 17.116 -3.564 -14.083 1.00 87.94 72 ILE A C 1
ATOM 606 O O . ILE A 1 72 ? 17.962 -2.678 -14.004 1.00 87.94 72 ILE A O 1
ATOM 610 N N . GLU A 1 73 ? 17.349 -4.706 -14.734 1.00 88.56 73 GLU A N 1
ATOM 611 C CA . GLU A 1 73 ? 18.656 -5.034 -15.316 1.00 88.56 73 GLU A CA 1
ATOM 612 C C . GLU A 1 73 ? 19.070 -4.029 -16.404 1.00 88.56 73 GLU A C 1
ATOM 614 O O . GLU A 1 73 ? 20.209 -3.559 -16.420 1.00 88.56 73 GLU A O 1
ATOM 619 N N . ALA A 1 74 ? 18.134 -3.596 -17.253 1.00 85.50 74 ALA A N 1
ATOM 620 C CA . ALA A 1 74 ? 18.383 -2.547 -18.244 1.00 85.50 74 ALA A CA 1
ATOM 621 C C . ALA A 1 74 ? 18.687 -1.167 -17.622 1.00 85.50 74 ALA A C 1
ATOM 623 O O . ALA A 1 74 ? 19.147 -0.266 -18.325 1.00 85.50 74 ALA A O 1
ATOM 624 N N . ARG A 1 75 ? 18.406 -0.954 -16.330 1.00 88.31 75 ARG A N 1
ATOM 625 C CA . ARG A 1 75 ? 18.722 0.284 -15.587 1.00 88.31 75 ARG A CA 1
ATOM 626 C C . ARG A 1 75 ? 19.877 0.129 -14.607 1.00 88.31 75 ARG A C 1
ATOM 628 O O . ARG A 1 75 ? 20.374 1.141 -14.119 1.00 88.31 75 ARG A O 1
ATOM 635 N N . SER A 1 76 ? 20.341 -1.096 -14.388 1.00 89.12 76 SER A N 1
ATOM 636 C CA . SER A 1 76 ? 21.593 -1.380 -13.694 1.00 89.12 76 SER A CA 1
ATOM 637 C C . SER A 1 76 ? 22.816 -0.996 -14.528 1.00 89.12 76 SER A C 1
ATOM 639 O O . SER A 1 76 ? 23.906 -0.925 -13.983 1.00 89.12 76 SER A O 1
ATOM 641 N N . HIS A 1 77 ? 22.671 -0.744 -15.829 1.00 86.75 77 HIS A N 1
ATOM 642 C CA . HIS A 1 77 ? 23.785 -0.386 -16.704 1.00 86.75 77 HIS A CA 1
ATOM 643 C C . HIS A 1 77 ? 23.793 1.113 -17.026 1.00 86.75 77 HIS A C 1
ATOM 645 O O . HIS A 1 77 ? 22.761 1.687 -17.380 1.00 86.75 77 HIS A O 1
ATOM 651 N N . PHE A 1 78 ? 24.961 1.747 -16.941 1.00 84.38 78 PHE A N 1
ATOM 652 C CA . PHE A 1 78 ? 25.180 3.132 -17.365 1.00 84.38 78 PHE A CA 1
ATOM 653 C C . PHE A 1 78 ? 26.554 3.283 -18.024 1.00 84.38 78 PHE A C 1
ATOM 655 O O . PHE A 1 78 ? 27.432 2.445 -17.838 1.00 84.38 78 PHE A O 1
ATOM 662 N N . ARG A 1 79 ? 26.727 4.336 -18.828 1.00 84.75 79 ARG A N 1
ATOM 663 C CA . ARG A 1 79 ? 28.041 4.685 -19.377 1.00 84.75 79 ARG A CA 1
ATOM 664 C C . ARG A 1 79 ? 28.806 5.513 -18.362 1.00 84.75 79 ARG A C 1
ATOM 666 O O . ARG A 1 79 ? 28.287 6.531 -17.901 1.00 84.75 79 ARG A O 1
ATOM 673 N N . ASP A 1 80 ? 30.002 5.062 -18.023 1.00 83.50 80 ASP A N 1
ATOM 674 C CA . ASP A 1 80 ? 30.935 5.831 -17.216 1.00 83.50 80 ASP A CA 1
ATOM 675 C C . ASP A 1 80 ? 31.301 7.125 -17.955 1.00 83.50 80 ASP A C 1
ATOM 677 O O . ASP A 1 80 ? 31.634 7.102 -19.139 1.00 83.50 80 ASP A O 1
ATOM 681 N N . SER A 1 81 ? 31.187 8.265 -17.276 1.00 86.31 81 SER A N 1
ATOM 682 C CA . SER A 1 81 ? 31.410 9.576 -17.894 1.00 86.31 81 SER A CA 1
ATOM 683 C C . SER A 1 81 ? 32.879 9.886 -18.177 1.00 86.31 81 SER A C 1
ATOM 685 O O . SER A 1 81 ? 33.163 10.826 -18.916 1.00 86.31 81 SER A O 1
ATOM 687 N N . GLU A 1 82 ? 33.806 9.156 -17.559 1.00 88.25 82 GLU A N 1
ATOM 688 C CA . GLU A 1 82 ? 35.247 9.331 -17.733 1.00 88.25 82 GLU A CA 1
ATOM 689 C C . GLU A 1 82 ? 35.812 8.336 -18.749 1.00 88.25 82 GLU A C 1
ATOM 691 O O . GLU A 1 82 ? 36.655 8.709 -19.567 1.00 88.25 82 GLU A O 1
ATOM 696 N N . THR A 1 83 ? 35.350 7.083 -18.721 1.00 87.38 83 THR A N 1
ATOM 697 C CA . THR A 1 83 ? 35.894 6.008 -19.568 1.00 87.38 83 THR A CA 1
ATOM 698 C C . THR A 1 83 ? 35.020 5.653 -20.770 1.00 87.38 83 THR A C 1
ATOM 700 O O . THR A 1 83 ? 35.486 4.935 -21.653 1.00 87.38 83 THR A O 1
ATOM 703 N N . GLU A 1 84 ? 33.773 6.143 -20.834 1.00 86.62 84 GLU A N 1
ATOM 704 C CA . GLU A 1 84 ? 32.743 5.780 -21.830 1.00 86.62 84 GLU A CA 1
ATOM 705 C C . GLU A 1 84 ? 32.361 4.282 -21.835 1.00 86.62 84 GLU A C 1
ATOM 707 O O . GLU A 1 84 ? 31.555 3.827 -22.664 1.00 86.62 84 GLU A O 1
ATOM 712 N N . GLU A 1 85 ? 32.905 3.501 -20.897 1.00 86.81 85 GLU A N 1
ATOM 713 C CA . GLU A 1 85 ? 32.637 2.076 -20.750 1.00 86.81 85 GLU A CA 1
ATOM 714 C C . GLU A 1 85 ? 31.249 1.833 -20.156 1.00 86.81 85 GLU A C 1
ATOM 716 O O . GLU A 1 85 ? 30.716 2.627 -19.379 1.00 86.81 85 GLU A O 1
ATOM 721 N N . LEU A 1 86 ? 30.642 0.703 -20.523 1.00 85.06 86 LEU A N 1
ATOM 722 C CA . LEU A 1 86 ? 29.379 0.281 -19.932 1.00 85.06 86 LEU A CA 1
ATOM 723 C C . LEU A 1 86 ? 29.652 -0.379 -18.576 1.00 85.06 86 LEU A C 1
ATOM 725 O O . LEU A 1 86 ? 30.212 -1.473 -18.516 1.00 85.06 86 LEU A O 1
ATOM 729 N N . VAL A 1 87 ? 29.217 0.267 -17.499 1.00 88.81 87 VAL A N 1
ATOM 730 C CA . VAL A 1 87 ? 29.372 -0.207 -16.121 1.00 88.81 87 VAL A CA 1
ATOM 731 C C . VAL A 1 87 ? 28.033 -0.715 -15.599 1.00 88.81 87 VAL A C 1
ATOM 733 O O . VAL A 1 87 ? 26.985 -0.113 -15.844 1.00 88.81 87 VAL A O 1
ATOM 736 N N . ARG A 1 88 ? 28.064 -1.828 -14.859 1.00 90.44 88 ARG A N 1
ATOM 737 C CA . ARG A 1 88 ? 26.905 -2.376 -14.142 1.00 90.44 88 ARG A CA 1
ATOM 738 C C . ARG A 1 88 ? 26.956 -1.980 -12.663 1.00 90.44 88 ARG A C 1
ATOM 740 O O . ARG A 1 88 ? 27.938 -2.263 -11.985 1.00 90.44 88 ARG A O 1
ATOM 747 N N . SER A 1 89 ? 25.875 -1.400 -12.151 1.00 89.06 89 SER A N 1
ATOM 748 C CA . SER A 1 89 ? 25.631 -1.094 -10.741 1.00 89.06 89 SER A CA 1
ATOM 749 C C . SER A 1 89 ? 24.261 -1.604 -10.303 1.00 89.06 89 SER A C 1
ATOM 751 O O . SER A 1 89 ? 23.219 -1.183 -10.808 1.00 89.06 89 SER A O 1
ATOM 753 N N . GLU A 1 90 ? 24.255 -2.492 -9.311 1.00 85.38 90 GLU A N 1
ATOM 754 C CA . GLU A 1 90 ? 23.015 -3.006 -8.718 1.00 85.38 90 GLU A CA 1
ATOM 755 C C . GLU A 1 90 ? 22.232 -1.921 -7.975 1.00 85.38 90 GLU A C 1
ATOM 757 O O . GLU A 1 90 ? 21.002 -1.950 -7.943 1.00 85.38 90 GLU A O 1
ATOM 762 N N . GLU A 1 91 ? 22.933 -0.936 -7.413 1.00 84.38 91 GLU A N 1
ATOM 763 C CA . GLU A 1 91 ? 22.317 0.204 -6.739 1.00 84.38 91 GLU A CA 1
ATOM 764 C C . GLU A 1 91 ? 21.507 1.056 -7.724 1.00 84.38 91 GLU A C 1
ATOM 766 O O . GLU A 1 91 ? 20.394 1.472 -7.408 1.00 84.38 91 GLU A O 1
ATOM 771 N N . SER A 1 92 ? 22.003 1.243 -8.953 1.00 84.94 92 SER A N 1
ATOM 772 C CA . SER A 1 92 ? 21.279 1.978 -10.000 1.00 84.94 92 SER A CA 1
ATOM 773 C C . SER A 1 92 ? 19.977 1.290 -10.415 1.00 84.94 92 SER A C 1
ATOM 775 O O . SER A 1 92 ? 18.966 1.966 -10.624 1.00 84.94 92 SER A O 1
ATOM 777 N N . GLY A 1 93 ? 19.973 -0.044 -10.490 1.00 84.81 93 GLY A N 1
ATOM 778 C CA . GLY A 1 93 ? 18.762 -0.824 -10.748 1.00 84.81 93 GLY A CA 1
ATOM 779 C C . GLY A 1 93 ? 17.736 -0.710 -9.614 1.00 84.81 93 GLY A C 1
ATOM 780 O O . GLY A 1 93 ? 16.549 -0.512 -9.875 1.00 84.81 93 GLY A O 1
ATOM 781 N N . ARG A 1 94 ? 18.183 -0.763 -8.352 1.00 80.38 94 ARG A N 1
ATOM 782 C CA . ARG A 1 94 ? 17.305 -0.610 -7.174 1.00 80.38 94 ARG A CA 1
ATOM 783 C C . ARG A 1 94 ? 16.713 0.791 -7.072 1.00 80.38 94 ARG A C 1
ATOM 785 O O . ARG A 1 94 ? 15.496 0.932 -7.029 1.00 80.38 94 ARG A O 1
ATOM 792 N N . ALA A 1 95 ? 17.551 1.822 -7.177 1.00 82.19 95 ALA A N 1
ATOM 793 C CA . ALA A 1 95 ? 17.115 3.217 -7.150 1.00 82.19 95 ALA A CA 1
ATOM 794 C C . ALA A 1 95 ? 16.115 3.551 -8.272 1.00 82.19 95 ALA A C 1
ATOM 796 O O . ALA A 1 95 ? 15.327 4.488 -8.149 1.00 82.19 95 ALA A O 1
ATOM 797 N N . PHE A 1 96 ? 16.133 2.791 -9.373 1.00 83.62 96 PHE A N 1
ATOM 798 C CA . PHE A 1 96 ? 15.124 2.894 -10.419 1.00 83.62 96 PHE A CA 1
ATOM 799 C C . PHE A 1 96 ? 13.769 2.311 -10.003 1.00 83.62 96 PHE A C 1
ATOM 801 O O . PHE A 1 96 ? 12.756 2.929 -10.310 1.00 83.62 96 PHE A O 1
ATOM 808 N N . ALA A 1 97 ? 13.732 1.154 -9.338 1.00 82.06 97 ALA A N 1
ATOM 809 C CA . ALA A 1 97 ? 12.489 0.478 -8.960 1.00 82.06 97 ALA A CA 1
ATOM 810 C C . ALA A 1 97 ? 11.842 1.053 -7.689 1.00 82.06 97 ALA A C 1
ATOM 812 O O . ALA A 1 97 ? 10.614 1.103 -7.606 1.00 82.06 97 ALA A O 1
ATOM 813 N N . ASP A 1 98 ? 12.647 1.517 -6.729 1.00 78.38 98 ASP A N 1
ATOM 814 C CA . ASP A 1 98 ? 12.186 1.954 -5.405 1.00 78.38 98 ASP A CA 1
ATOM 815 C C . ASP A 1 98 ? 11.045 2.992 -5.441 1.00 78.38 98 ASP A C 1
ATOM 817 O O . ASP A 1 98 ? 10.071 2.819 -4.703 1.00 78.38 98 ASP A O 1
ATOM 821 N N . PRO A 1 99 ? 11.068 4.035 -6.301 1.00 77.31 99 PRO A N 1
ATOM 822 C CA . PRO A 1 99 ? 9.972 5.005 -6.359 1.00 77.31 99 PRO A CA 1
ATOM 823 C C . PRO A 1 99 ? 8.637 4.387 -6.790 1.00 77.31 99 PRO A C 1
ATOM 825 O O . PRO A 1 99 ? 7.580 4.838 -6.353 1.00 77.31 99 PRO A O 1
ATOM 828 N N . PHE A 1 100 ? 8.676 3.348 -7.626 1.00 78.44 100 PHE A N 1
ATOM 829 C CA . PHE A 1 100 ? 7.480 2.703 -8.168 1.00 78.44 100 PHE A CA 1
ATOM 830 C C . PHE A 1 100 ? 6.849 1.718 -7.194 1.00 78.44 100 PHE A C 1
ATOM 832 O O . PHE A 1 100 ? 5.659 1.435 -7.303 1.00 78.44 100 PHE A O 1
ATOM 839 N N . LEU A 1 101 ? 7.609 1.234 -6.210 1.00 76.06 101 LEU A N 1
ATOM 840 C CA . LEU A 1 101 ? 7.060 0.403 -5.148 1.00 76.06 101 LEU A CA 1
ATOM 841 C C . LEU A 1 101 ? 5.995 1.168 -4.355 1.00 76.06 101 LEU A C 1
ATOM 843 O O . LEU A 1 101 ? 4.949 0.608 -4.056 1.00 76.06 101 LEU A O 1
ATOM 847 N N . HIS A 1 102 ? 6.194 2.460 -4.084 1.00 72.69 102 HIS A N 1
ATOM 848 C CA . HIS A 1 102 ? 5.165 3.279 -3.437 1.00 72.69 102 HIS A CA 1
ATOM 849 C C . HIS A 1 102 ? 3.868 3.354 -4.260 1.00 72.69 102 HIS A C 1
ATOM 851 O O . HIS A 1 102 ? 2.777 3.246 -3.702 1.00 72.69 102 HIS A O 1
ATOM 857 N N . ASP A 1 103 ? 3.977 3.495 -5.580 1.00 74.81 103 ASP A N 1
ATOM 858 C CA . ASP A 1 103 ? 2.817 3.535 -6.474 1.00 74.81 103 ASP A CA 1
ATOM 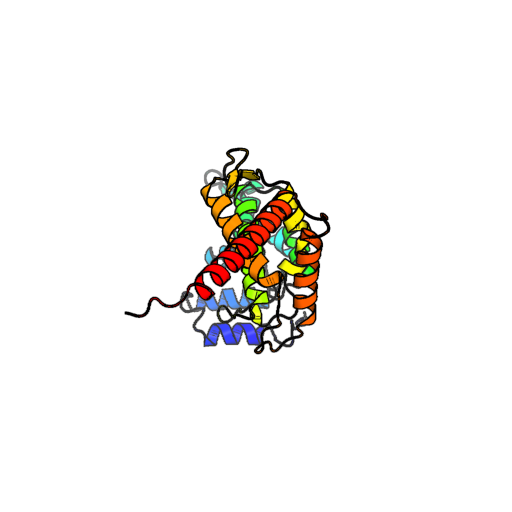859 C C . ASP A 1 103 ? 2.093 2.181 -6.547 1.00 74.81 103 ASP A C 1
ATOM 861 O O . ASP A 1 103 ? 0.865 2.160 -6.574 1.00 74.81 103 ASP A O 1
ATOM 865 N N . LEU A 1 104 ? 2.827 1.060 -6.521 1.00 75.44 104 LEU A N 1
ATOM 866 C CA . LEU A 1 104 ? 2.243 -0.283 -6.394 1.00 75.44 104 LEU A CA 1
ATOM 867 C C . LEU A 1 104 ? 1.501 -0.437 -5.059 1.00 75.44 104 LEU A C 1
ATOM 869 O O . LEU A 1 104 ? 0.386 -0.931 -4.992 1.00 75.44 104 LEU A O 1
ATOM 873 N N . LEU A 1 105 ? 2.092 0.043 -3.972 1.00 72.81 105 LEU A N 1
ATOM 874 C CA . LEU A 1 105 ? 1.524 -0.094 -2.633 1.00 72.81 105 LEU A CA 1
ATOM 875 C C . LEU A 1 105 ? 0.290 0.784 -2.383 1.00 72.81 105 LEU A C 1
ATOM 877 O O . LEU A 1 105 ? -0.557 0.420 -1.569 1.00 72.81 105 LEU A O 1
ATOM 881 N N . SER A 1 106 ? 0.217 1.945 -3.035 1.00 66.88 106 SER A N 1
ATOM 882 C CA . SER A 1 106 ? -0.836 2.952 -2.835 1.00 66.88 106 SER A CA 1
ATOM 883 C C . SER A 1 106 ? -1.995 2.840 -3.819 1.00 66.88 106 SER A C 1
ATOM 885 O O . SER A 1 106 ? -2.999 3.530 -3.662 1.00 66.88 106 SER A O 1
ATOM 887 N N . ARG A 1 107 ? -1.876 2.001 -4.852 1.00 67.38 107 ARG A N 1
ATOM 888 C CA . ARG A 1 107 ? -2.897 1.878 -5.892 1.00 67.38 107 ARG A CA 1
ATOM 889 C C . ARG A 1 107 ? -3.247 0.427 -6.103 1.00 67.38 107 ARG A C 1
ATOM 891 O O . ARG A 1 107 ? -2.370 -0.414 -6.274 1.00 67.38 107 ARG A O 1
ATOM 898 N N . ASP A 1 108 ? -4.541 0.141 -6.201 1.00 63.78 108 ASP A N 1
ATOM 899 C CA . ASP A 1 108 ? -4.918 -1.082 -6.888 1.00 63.78 108 ASP A CA 1
ATOM 900 C C . ASP A 1 108 ? -4.363 -1.004 -8.316 1.00 63.78 108 ASP A C 1
ATOM 902 O O . ASP A 1 108 ? -4.515 0.020 -8.986 1.00 63.78 108 ASP A O 1
ATOM 906 N N . SER A 1 109 ? -3.640 -2.036 -8.743 1.00 59.16 109 SER A N 1
ATOM 907 C CA . SER A 1 109 ? -3.013 -2.119 -10.064 1.00 59.16 109 SER A CA 1
ATOM 908 C C . SER A 1 109 ? -3.883 -2.876 -11.069 1.00 59.16 109 SER A C 1
ATOM 910 O O . SER A 1 109 ? -3.527 -2.953 -12.249 1.00 59.16 109 SER A O 1
ATOM 912 N N . GLN A 1 110 ? -5.081 -3.309 -10.654 1.00 55.34 110 GLN A N 1
ATOM 913 C CA . GLN A 1 110 ? -6.156 -3.717 -11.557 1.00 55.34 110 GLN A CA 1
ATOM 914 C C . GLN A 1 110 ? -6.428 -2.709 -12.693 1.00 55.34 110 GLN A C 1
ATOM 916 O O . GLN A 1 110 ? -6.586 -3.148 -13.830 1.00 55.34 110 GLN A O 1
ATOM 921 N N . PRO A 1 111 ? -6.396 -1.374 -12.491 1.00 50.44 111 PRO A N 1
ATOM 922 C CA . PRO A 1 111 ? -6.490 -0.415 -13.588 1.00 50.44 111 PRO A CA 1
ATOM 923 C C . PRO A 1 111 ? -5.385 -0.600 -14.638 1.00 50.44 111 PRO A C 1
ATOM 925 O O . PRO A 1 111 ? -5.615 -0.364 -15.811 1.00 50.44 111 PRO A O 1
ATOM 928 N N . TYR A 1 112 ? -4.197 -1.086 -14.283 1.00 55.94 112 TYR A N 1
ATOM 929 C CA . TYR A 1 112 ? -3.118 -1.323 -15.250 1.00 55.94 112 TYR A CA 1
ATOM 930 C C . TYR A 1 112 ? -3.124 -2.738 -15.842 1.00 55.94 112 TYR A C 1
ATOM 932 O O . TYR A 1 112 ? -2.228 -3.076 -16.620 1.00 55.94 112 TYR A O 1
ATOM 940 N N . GLY A 1 113 ? -4.144 -3.550 -15.544 1.00 56.03 113 GLY A N 1
ATOM 941 C CA . GLY A 1 113 ? -4.277 -4.912 -16.059 1.00 56.03 113 GLY A CA 1
ATOM 942 C C . GLY A 1 113 ? -3.564 -5.979 -15.227 1.00 56.03 113 GLY A C 1
ATOM 943 O O . GLY A 1 113 ? -3.451 -7.105 -15.701 1.00 56.03 113 GLY A O 1
ATOM 944 N N . LEU A 1 114 ? -3.067 -5.644 -14.031 1.00 68.50 114 LEU A N 1
ATOM 945 C CA . LEU A 1 114 ? -2.418 -6.610 -13.147 1.00 68.50 114 LEU A CA 1
ATOM 946 C C . LEU A 1 114 ? -3.465 -7.292 -12.262 1.00 68.50 114 LEU A C 1
ATOM 948 O O . LEU A 1 114 ? -4.232 -6.622 -11.567 1.00 68.50 114 LEU A O 1
ATOM 952 N N . ALA A 1 115 ? -3.502 -8.624 -12.276 1.00 73.12 115 ALA A N 1
ATOM 953 C CA . ALA A 1 115 ? -4.313 -9.371 -11.325 1.00 73.12 115 ALA A CA 1
ATOM 954 C C . ALA A 1 115 ? -3.782 -9.151 -9.900 1.00 73.12 115 ALA A C 1
ATOM 956 O O . ALA A 1 115 ? -2.579 -9.002 -9.687 1.00 73.12 115 ALA A O 1
ATOM 957 N N . VAL A 1 116 ? -4.668 -9.160 -8.901 1.00 75.56 116 VAL A N 1
ATOM 958 C CA . VAL A 1 116 ? -4.266 -8.879 -7.512 1.00 75.56 116 VAL A CA 1
ATOM 959 C C . VAL A 1 116 ? -3.193 -9.849 -7.014 1.00 75.56 116 VAL A C 1
ATOM 961 O O . VAL A 1 116 ? -2.253 -9.427 -6.348 1.00 75.56 116 VAL A O 1
ATOM 964 N N . ASP A 1 117 ? -3.294 -11.132 -7.357 1.00 78.19 117 ASP A N 1
ATOM 965 C CA . ASP A 1 117 ? -2.323 -12.137 -6.914 1.00 78.19 117 ASP A CA 1
ATOM 966 C C . ASP A 1 117 ? -0.924 -11.878 -7.502 1.00 78.19 117 ASP A C 1
ATOM 968 O O . ASP A 1 117 ? 0.077 -11.957 -6.785 1.00 78.19 117 ASP A O 1
ATOM 972 N N . ASP A 1 118 ? -0.853 -11.471 -8.771 1.00 76.81 118 ASP A N 1
ATOM 973 C CA . ASP A 1 118 ? 0.400 -11.073 -9.416 1.00 76.81 118 ASP A CA 1
ATOM 974 C C . ASP A 1 118 ? 0.961 -9.784 -8.795 1.00 76.81 118 ASP A C 1
ATOM 976 O O . ASP A 1 118 ? 2.172 -9.643 -8.622 1.00 76.81 118 ASP A O 1
ATOM 980 N N . HIS A 1 119 ? 0.087 -8.859 -8.387 1.00 77.81 119 HIS A N 1
ATOM 981 C CA . HIS A 1 119 ? 0.481 -7.647 -7.674 1.00 77.81 119 HIS A CA 1
ATOM 982 C C . HIS A 1 119 ? 1.131 -7.957 -6.318 1.00 77.81 119 HIS A C 1
ATOM 984 O O . HIS A 1 119 ? 2.180 -7.403 -5.978 1.00 77.81 119 HIS A O 1
ATOM 990 N N . VAL A 1 120 ? 0.547 -8.884 -5.555 1.00 79.50 120 VAL A N 1
ATOM 991 C CA . VAL A 1 120 ? 1.113 -9.350 -4.282 1.00 79.50 120 VAL A CA 1
ATOM 992 C C . VAL A 1 120 ? 2.461 -10.038 -4.502 1.00 79.50 120 VAL A C 1
ATOM 994 O O . VAL A 1 120 ? 3.409 -9.780 -3.754 1.00 79.50 120 VAL A O 1
ATOM 997 N N . ALA A 1 121 ? 2.570 -10.891 -5.524 1.00 81.12 121 ALA A N 1
ATOM 998 C CA . ALA A 1 121 ? 3.821 -11.559 -5.872 1.00 81.12 121 ALA A CA 1
ATOM 999 C C . ALA A 1 121 ? 4.922 -10.547 -6.225 1.00 81.12 121 ALA A C 1
ATOM 1001 O O . ALA A 1 121 ? 6.040 -10.651 -5.717 1.00 81.12 121 ALA A O 1
ATOM 1002 N N . LEU A 1 122 ? 4.585 -9.524 -7.012 1.00 82.44 122 LEU A N 1
ATOM 1003 C CA . LEU A 1 122 ? 5.511 -8.476 -7.422 1.00 82.44 122 LEU A CA 1
ATOM 1004 C C . LEU A 1 122 ? 6.048 -7.664 -6.235 1.00 82.44 122 LEU A C 1
ATOM 1006 O O . LEU A 1 122 ? 7.256 -7.466 -6.122 1.00 82.44 122 LEU A O 1
ATOM 1010 N N . ILE A 1 123 ? 5.185 -7.233 -5.311 1.00 81.19 123 ILE A N 1
ATOM 1011 C CA . ILE A 1 123 ? 5.610 -6.480 -4.117 1.00 81.19 123 ILE A CA 1
ATOM 1012 C C . ILE A 1 123 ? 6.566 -7.309 -3.244 1.00 81.19 123 ILE A C 1
ATOM 1014 O O . ILE A 1 123 ? 7.554 -6.783 -2.722 1.00 81.19 123 ILE A O 1
ATOM 1018 N N . ARG A 1 124 ? 6.314 -8.618 -3.113 1.00 80.19 124 ARG A N 1
ATOM 1019 C CA . ARG A 1 124 ? 7.214 -9.540 -2.402 1.00 80.19 124 ARG A CA 1
ATOM 1020 C C . ARG A 1 124 ? 8.548 -9.705 -3.123 1.00 80.19 124 ARG A C 1
ATOM 1022 O O . ARG A 1 124 ? 9.590 -9.646 -2.474 1.00 80.19 124 ARG A O 1
ATOM 1029 N N . PHE A 1 125 ? 8.523 -9.870 -4.444 1.00 83.69 125 PHE A N 1
ATOM 1030 C CA . PHE A 1 125 ? 9.720 -9.967 -5.279 1.00 83.69 125 PHE A CA 1
ATOM 1031 C C . PHE A 1 125 ? 10.614 -8.725 -5.154 1.00 83.69 125 PHE A C 1
ATOM 1033 O O . PHE A 1 125 ? 11.821 -8.852 -4.950 1.00 83.69 125 PHE A O 1
ATOM 1040 N N . LEU A 1 126 ? 10.021 -7.526 -5.158 1.00 78.94 126 LEU A N 1
ATOM 1041 C CA . LEU A 1 126 ? 10.730 -6.255 -4.942 1.00 78.94 126 LEU A CA 1
ATOM 1042 C C . LEU A 1 126 ? 11.286 -6.100 -3.516 1.00 78.94 126 LEU A C 1
ATOM 1044 O O . LEU A 1 126 ? 11.897 -5.084 -3.175 1.00 78.94 126 LEU A O 1
ATOM 1048 N N . GLY A 1 127 ? 11.096 -7.118 -2.677 1.00 75.00 127 GLY A N 1
ATOM 1049 C CA . GLY A 1 127 ? 11.686 -7.211 -1.359 1.00 75.00 127 GLY A CA 1
ATOM 1050 C C . GLY A 1 127 ? 11.105 -6.193 -0.398 1.00 75.00 127 GLY A C 1
ATOM 1051 O O . GLY A 1 127 ? 11.845 -5.763 0.479 1.00 75.00 127 GLY A O 1
ATOM 1052 N N . PHE A 1 128 ? 9.825 -5.818 -0.549 1.00 75.94 128 PHE A N 1
ATOM 1053 C CA . PHE A 1 128 ? 9.145 -4.814 0.279 1.00 75.94 128 PHE A CA 1
ATOM 1054 C C . PHE A 1 128 ? 9.431 -4.973 1.787 1.00 75.94 128 PHE A C 1
ATOM 1056 O O . PHE A 1 128 ? 9.720 -4.003 2.480 1.00 75.94 128 PHE A O 1
ATOM 1063 N N . GLU A 1 129 ? 9.468 -6.212 2.279 1.00 69.50 129 GLU A N 1
ATOM 1064 C CA . GLU A 1 129 ? 9.760 -6.550 3.682 1.00 69.50 129 GLU A CA 1
ATOM 1065 C C . GLU A 1 129 ? 11.157 -6.116 4.174 1.00 69.50 129 GLU A C 1
ATOM 1067 O O . GLU A 1 129 ? 11.417 -6.110 5.373 1.00 69.50 129 GLU A O 1
ATOM 1072 N N . ARG A 1 130 ? 12.072 -5.762 3.265 1.00 69.88 130 ARG A N 1
ATOM 1073 C CA . ARG A 1 130 ? 13.454 -5.342 3.553 1.00 69.88 130 ARG A CA 1
ATOM 1074 C C . ARG A 1 130 ? 13.652 -3.828 3.453 1.00 69.88 130 ARG A C 1
ATOM 1076 O O . ARG A 1 130 ? 14.785 -3.363 3.579 1.00 69.88 130 ARG A O 1
ATOM 1083 N N . HIS A 1 131 ? 12.596 -3.067 3.170 1.00 71.38 131 HIS A N 1
ATOM 1084 C CA . HIS A 1 131 ? 12.703 -1.628 2.931 1.00 71.38 131 HIS A CA 1
ATOM 1085 C C . HIS A 1 131 ? 12.818 -0.812 4.214 1.00 71.38 131 HIS A C 1
ATOM 1087 O O . HIS A 1 131 ? 12.524 -1.264 5.320 1.00 71.38 131 HIS A O 1
ATOM 1093 N N . ALA A 1 132 ? 13.261 0.433 4.039 1.00 75.25 132 ALA A N 1
ATOM 1094 C CA . ALA A 1 132 ? 13.451 1.372 5.130 1.00 75.25 132 ALA A CA 1
ATOM 1095 C C . ALA A 1 132 ? 12.149 1.585 5.936 1.00 75.25 132 ALA A C 1
ATOM 1097 O O . ALA A 1 132 ? 11.059 1.628 5.351 1.00 75.25 132 ALA A O 1
ATOM 1098 N N . PRO A 1 133 ? 12.238 1.833 7.259 1.00 80.62 133 PRO A N 1
ATOM 1099 C CA . PRO A 1 133 ? 11.066 2.058 8.110 1.00 80.62 133 PRO A CA 1
ATOM 1100 C C . PRO A 1 133 ? 10.119 3.161 7.605 1.00 80.62 133 PRO A C 1
ATOM 1102 O O . PRO A 1 133 ? 8.909 3.106 7.832 1.00 80.62 133 PRO A O 1
ATOM 1105 N N . SER A 1 134 ? 10.648 4.148 6.876 1.00 79.38 134 SER A N 1
ATOM 1106 C CA . SER A 1 134 ? 9.873 5.223 6.250 1.00 79.38 134 SER A CA 1
ATOM 1107 C C . SER A 1 134 ? 8.875 4.726 5.208 1.00 79.38 134 SER A C 1
ATOM 1109 O O . SER A 1 134 ? 7.772 5.268 5.148 1.00 79.38 134 SER A O 1
ATOM 1111 N N . GLN A 1 135 ? 9.231 3.705 4.429 1.00 78.88 135 GLN A N 1
ATOM 1112 C CA . GLN A 1 135 ? 8.358 3.116 3.419 1.00 78.88 135 GLN A CA 1
ATOM 1113 C C . GLN A 1 135 ? 7.299 2.215 4.051 1.00 78.88 135 GLN A C 1
ATOM 1115 O O . GLN A 1 135 ? 6.139 2.273 3.654 1.00 78.88 135 GLN A O 1
ATOM 1120 N N . VAL A 1 136 ? 7.664 1.457 5.091 1.00 85.25 136 VAL A N 1
ATOM 1121 C CA . VAL A 1 136 ? 6.705 0.656 5.871 1.00 85.25 136 VAL A CA 1
ATOM 1122 C C . VAL A 1 136 ? 5.639 1.552 6.505 1.00 85.25 136 VAL A C 1
ATOM 1124 O O . VAL A 1 136 ? 4.449 1.261 6.415 1.00 85.25 136 VAL A O 1
ATOM 1127 N N . SER A 1 137 ? 6.045 2.678 7.100 1.00 87.50 137 SER A N 1
ATOM 1128 C CA . SER A 1 137 ? 5.113 3.662 7.665 1.00 87.50 137 SER A CA 1
ATOM 1129 C C . SER A 1 137 ? 4.145 4.221 6.614 1.00 87.50 137 SER A C 1
ATOM 1131 O O . SER A 1 137 ? 2.947 4.321 6.881 1.00 87.50 137 SER A O 1
ATOM 1133 N N . LEU A 1 138 ? 4.645 4.541 5.413 1.00 84.62 138 LEU A N 1
ATOM 1134 C CA . LEU A 1 138 ? 3.815 5.004 4.298 1.00 84.62 138 LEU A CA 1
ATOM 1135 C C . LEU A 1 138 ? 2.835 3.920 3.836 1.00 84.62 138 LEU A C 1
ATOM 1137 O O . LEU A 1 138 ? 1.646 4.202 3.733 1.00 84.62 138 LEU A O 1
ATOM 1141 N N . TYR A 1 139 ? 3.302 2.682 3.642 1.00 86.81 139 TYR A N 1
ATOM 1142 C CA . TYR A 1 139 ? 2.450 1.549 3.272 1.00 86.81 139 TYR A CA 1
ATOM 1143 C C . TYR A 1 139 ? 1.284 1.360 4.239 1.00 86.81 139 TYR A C 1
ATOM 1145 O O . TYR A 1 139 ? 0.144 1.254 3.806 1.00 86.81 139 TYR A O 1
ATOM 1153 N N . LEU A 1 140 ? 1.554 1.335 5.549 1.00 89.81 140 LEU A N 1
ATOM 1154 C CA . LEU A 1 140 ? 0.506 1.142 6.554 1.00 89.81 140 LEU A CA 1
ATOM 1155 C C . LEU A 1 140 ? -0.562 2.242 6.469 1.00 89.81 140 LEU A C 1
ATOM 1157 O O . LEU A 1 140 ? -1.748 1.953 6.614 1.00 89.81 140 LEU A O 1
ATOM 1161 N N . GLY A 1 141 ? -0.149 3.488 6.215 1.00 89.81 141 GLY A N 1
ATOM 1162 C CA . GLY A 1 141 ? -1.061 4.612 6.010 1.00 89.81 141 GLY A CA 1
ATOM 1163 C C . GLY A 1 141 ? -1.925 4.456 4.757 1.00 89.81 141 GLY A C 1
ATOM 1164 O O . GLY A 1 141 ? -3.149 4.554 4.854 1.00 89.81 141 GLY A O 1
ATOM 1165 N N . GLU A 1 142 ? -1.302 4.173 3.612 1.00 86.12 142 GLU A N 1
ATOM 1166 C CA . GLU A 1 142 ? -1.995 3.993 2.328 1.00 86.12 142 GLU A CA 1
ATOM 1167 C C . GLU A 1 142 ? -2.924 2.774 2.347 1.00 86.12 142 GLU A C 1
ATOM 1169 O O . GLU A 1 142 ? -4.074 2.869 1.935 1.00 86.12 142 GLU A O 1
ATOM 1174 N N . TRP A 1 143 ? -2.491 1.651 2.927 1.00 90.00 143 TRP A N 1
ATOM 1175 C CA . TRP A 1 143 ? -3.313 0.445 3.060 1.00 90.00 143 TRP A CA 1
ATOM 1176 C C . TRP A 1 143 ? -4.608 0.717 3.835 1.00 90.00 143 TRP A C 1
ATOM 1178 O O . TRP A 1 143 ? -5.686 0.265 3.434 1.00 90.00 143 TRP A O 1
ATOM 1188 N N . ILE A 1 144 ? -4.525 1.475 4.938 1.00 92.00 144 ILE A N 1
ATOM 1189 C CA . ILE A 1 144 ? -5.704 1.866 5.723 1.00 92.00 144 ILE A CA 1
ATOM 1190 C C . ILE A 1 144 ? -6.606 2.772 4.891 1.00 92.00 144 ILE A C 1
ATOM 1192 O O . ILE A 1 144 ? -7.807 2.521 4.805 1.00 92.00 144 ILE A O 1
ATOM 1196 N N . HIS A 1 145 ? -6.023 3.798 4.275 1.00 87.06 145 HIS A N 1
ATOM 1197 C CA . HIS A 1 145 ? -6.739 4.776 3.465 1.00 87.06 145 HIS A CA 1
ATOM 1198 C C . HIS A 1 145 ? -7.500 4.108 2.312 1.00 87.06 145 HIS A C 1
ATOM 1200 O O . HIS A 1 145 ? -8.716 4.257 2.213 1.00 87.06 145 HIS A O 1
ATOM 1206 N N . GLU A 1 146 ? -6.830 3.290 1.507 1.00 84.50 146 GLU A N 1
ATOM 1207 C CA . GLU A 1 146 ? -7.435 2.561 0.388 1.00 84.50 146 GLU A CA 1
ATOM 1208 C C . GLU A 1 146 ? -8.554 1.620 0.853 1.00 84.50 146 GLU A C 1
ATOM 1210 O O . GLU A 1 146 ? -9.639 1.591 0.263 1.00 84.50 146 GLU A O 1
ATOM 1215 N N . SER A 1 147 ? -8.355 0.925 1.978 1.00 89.44 147 SER A N 1
ATOM 1216 C CA . SER A 1 147 ? -9.395 0.090 2.591 1.00 89.44 147 SER A CA 1
ATOM 1217 C C . SER A 1 147 ? -10.619 0.913 3.011 1.00 89.44 147 SER A C 1
ATOM 1219 O O . SER A 1 147 ? -11.760 0.512 2.769 1.00 89.44 147 SER A O 1
ATOM 1221 N N . GLU A 1 148 ? -10.419 2.090 3.611 1.00 89.06 148 GLU A N 1
ATOM 1222 C CA . GLU A 1 148 ? -11.514 2.990 3.976 1.00 89.06 148 GLU A CA 1
ATOM 1223 C C . GLU A 1 148 ? -12.291 3.501 2.758 1.00 89.06 148 GLU A C 1
ATOM 1225 O O . GLU A 1 148 ? -13.523 3.620 2.837 1.00 89.06 148 GLU A O 1
ATOM 1230 N N . PHE A 1 149 ? -11.591 3.820 1.666 1.00 83.69 149 PHE A N 1
ATOM 1231 C CA . PHE A 1 149 ? -12.178 4.294 0.411 1.00 83.69 149 PHE A CA 1
ATOM 1232 C C . PHE A 1 149 ? -13.005 3.204 -0.269 1.00 83.69 149 PHE A C 1
ATOM 1234 O O . PHE A 1 149 ? -14.180 3.422 -0.584 1.00 83.69 149 PHE A O 1
ATOM 1241 N N . TRP A 1 150 ? -12.440 2.006 -0.418 1.00 86.31 150 TRP A N 1
ATOM 1242 C CA . TRP A 1 150 ? -13.131 0.868 -1.024 1.00 86.31 150 TRP A CA 1
ATOM 1243 C C . TRP A 1 150 ? -14.379 0.450 -0.249 1.00 86.31 150 TRP A C 1
ATOM 1245 O O . TRP A 1 150 ? -15.435 0.214 -0.849 1.00 86.31 150 TRP A O 1
ATOM 1255 N N . LEU A 1 151 ? -14.293 0.423 1.086 1.00 89.25 151 LEU A N 1
ATOM 1256 C CA . LEU A 1 151 ? -15.440 0.140 1.945 1.00 89.25 151 LEU A CA 1
ATOM 1257 C C . LEU A 1 151 ? -16.531 1.212 1.811 1.00 89.25 151 LEU A C 1
ATOM 1259 O O . LEU A 1 151 ? -17.713 0.875 1.881 1.00 89.25 151 LEU A O 1
ATOM 1263 N N . ALA A 1 152 ? -16.169 2.481 1.597 1.00 86.62 152 ALA A N 1
ATOM 1264 C CA . ALA A 1 152 ? -17.133 3.569 1.419 1.00 86.62 152 ALA A CA 1
ATOM 1265 C C . ALA A 1 152 ? -17.901 3.504 0.090 1.00 86.62 152 ALA A C 1
ATOM 1267 O O . ALA A 1 152 ? -18.989 4.071 -0.009 1.00 86.62 152 ALA A O 1
ATOM 1268 N N . GLY A 1 153 ? -17.340 2.845 -0.929 1.00 78.88 153 GLY A N 1
ATOM 1269 C CA . GLY A 1 153 ? -17.850 2.935 -2.299 1.00 78.88 153 GLY A CA 1
ATOM 1270 C C . GLY A 1 153 ? -17.689 4.341 -2.897 1.00 78.88 153 GLY A C 1
ATOM 1271 O O . GLY A 1 153 ? -18.452 4.721 -3.782 1.00 78.88 153 GLY A O 1
ATOM 1272 N N . GLU A 1 154 ? -16.728 5.129 -2.402 1.00 67.62 154 GLU A N 1
ATOM 1273 C CA . GLU A 1 154 ? -16.426 6.478 -2.896 1.00 67.62 154 GLU A CA 1
ATOM 1274 C C . GLU A 1 154 ? -15.387 6.412 -4.027 1.00 67.62 154 GLU A C 1
ATOM 1276 O O . GLU A 1 154 ? -14.262 5.959 -3.823 1.00 67.62 154 GLU A O 1
ATOM 1281 N N . ALA A 1 155 ? -15.749 6.854 -5.236 1.00 59.53 155 ALA A N 1
ATOM 1282 C CA . ALA A 1 155 ? -14.824 6.893 -6.368 1.00 59.53 155 ALA A CA 1
ATOM 1283 C C . ALA A 1 155 ? -13.918 8.135 -6.300 1.00 59.53 155 ALA A C 1
ATOM 1285 O O . ALA A 1 155 ? -14.407 9.265 -6.263 1.00 59.53 155 ALA A O 1
ATOM 1286 N N . ARG A 1 156 ? -12.594 7.940 -6.343 1.00 52.78 156 ARG A N 1
ATOM 1287 C CA . ARG A 1 156 ? -11.613 9.011 -6.585 1.00 52.78 156 ARG A CA 1
ATOM 1288 C C . ARG A 1 156 ? -11.234 9.039 -8.066 1.00 52.78 156 ARG A C 1
ATOM 1290 O O . ARG A 1 156 ? -10.266 8.411 -8.478 1.00 52.78 156 ARG A O 1
ATOM 1297 N N . GLY A 1 157 ? -12.014 9.767 -8.861 1.00 51.00 157 GLY A N 1
ATOM 1298 C CA . GLY A 1 157 ? -11.733 9.972 -10.284 1.00 51.00 157 GLY A CA 1
ATOM 1299 C C . GLY A 1 157 ? -11.904 8.716 -11.146 1.00 51.00 157 GLY A C 1
ATOM 1300 O O . GLY A 1 157 ? -12.555 7.747 -10.757 1.00 51.00 157 GLY A O 1
ATOM 1301 N N . GLU A 1 158 ? -11.333 8.747 -12.347 1.00 46.38 158 GLU A N 1
ATOM 1302 C CA . GLU A 1 158 ? -11.549 7.735 -13.395 1.00 46.38 158 GLU A CA 1
ATOM 1303 C C . GLU A 1 158 ? -10.990 6.351 -13.064 1.00 46.38 158 GLU A C 1
ATOM 1305 O O . GLU A 1 158 ? -11.470 5.351 -13.597 1.00 46.38 158 GLU A O 1
ATOM 1310 N N . TYR A 1 159 ? -10.045 6.288 -12.128 1.00 50.31 159 TYR A N 1
ATOM 1311 C CA . TYR A 1 159 ? -9.422 5.067 -11.616 1.00 50.31 159 TYR A CA 1
ATOM 1312 C C . TYR A 1 159 ? -10.162 4.468 -10.406 1.00 50.31 159 TYR A C 1
ATOM 1314 O O . TYR A 1 159 ? -9.609 3.631 -9.700 1.00 50.31 159 TYR A O 1
ATOM 1322 N N . GLY A 1 160 ? -11.373 4.952 -10.104 1.00 56.12 160 GLY A N 1
ATOM 1323 C CA . GLY A 1 160 ? -12.045 4.759 -8.820 1.00 56.12 160 GLY A CA 1
ATOM 1324 C C . GLY A 1 160 ? -12.153 3.305 -8.345 1.00 56.12 160 GLY A C 1
ATOM 1325 O O . GLY A 1 160 ? -13.026 2.561 -8.789 1.00 56.12 160 GLY A O 1
ATOM 1326 N N . ILE A 1 161 ? -11.351 2.977 -7.325 1.00 58.91 161 ILE A N 1
ATOM 1327 C CA . ILE A 1 161 ? -11.337 1.732 -6.530 1.00 58.91 161 ILE A CA 1
ATOM 1328 C C . ILE A 1 161 ? -12.743 1.274 -6.084 1.00 58.91 161 ILE A C 1
ATOM 1330 O O . ILE A 1 161 ? -13.000 0.085 -5.910 1.00 58.91 161 ILE A O 1
ATOM 1334 N N . ALA A 1 162 ? -13.696 2.201 -5.944 1.00 60.34 162 ALA A N 1
ATOM 1335 C CA . ALA A 1 162 ? -15.082 1.919 -5.569 1.00 60.34 162 ALA A CA 1
ATOM 1336 C C . ALA A 1 162 ? -15.836 0.970 -6.516 1.00 60.34 162 ALA A C 1
ATOM 1338 O O . ALA A 1 162 ? -16.778 0.320 -6.066 1.00 60.34 162 ALA A O 1
ATOM 1339 N N . GLY A 1 163 ? -15.441 0.878 -7.791 1.00 61.19 163 GLY A N 1
ATOM 1340 C CA . GLY A 1 163 ? -16.064 -0.028 -8.759 1.00 61.19 163 GLY A CA 1
ATOM 1341 C C . GLY A 1 163 ? -15.595 -1.481 -8.652 1.00 61.19 163 GLY A C 1
ATOM 1342 O O . GLY A 1 163 ? -16.276 -2.366 -9.154 1.00 61.19 163 GLY A O 1
ATOM 1343 N N . LEU A 1 164 ? -14.473 -1.745 -7.977 1.00 71.50 164 LEU A N 1
ATOM 1344 C CA . LEU A 1 164 ? -13.818 -3.053 -8.020 1.00 71.50 164 LEU A CA 1
ATOM 1345 C C . LEU A 1 164 ? -14.478 -4.044 -7.061 1.00 71.50 164 LEU A C 1
ATOM 1347 O O . LEU A 1 164 ? -14.752 -3.711 -5.902 1.00 71.50 164 LEU A O 1
ATOM 1351 N N . THR A 1 165 ? -14.733 -5.263 -7.533 1.00 74.06 165 THR A N 1
ATOM 1352 C CA . THR A 1 165 ? -15.265 -6.358 -6.705 1.00 74.06 165 THR A CA 1
ATOM 1353 C C . THR A 1 165 ? -14.264 -6.772 -5.623 1.00 74.06 165 THR A C 1
ATOM 1355 O O . THR A 1 165 ? -14.635 -6.873 -4.456 1.00 74.06 165 THR A O 1
ATOM 1358 N N . ASP A 1 166 ? -12.997 -6.952 -5.993 1.00 75.50 166 ASP A N 1
ATOM 1359 C CA . ASP A 1 166 ? -11.897 -7.390 -5.125 1.00 75.50 166 ASP A CA 1
ATOM 1360 C C . ASP A 1 166 ? -10.755 -6.368 -5.168 1.00 75.50 166 ASP A C 1
ATOM 1362 O O . ASP A 1 166 ? -10.638 -5.640 -6.154 1.00 75.50 166 ASP A O 1
ATOM 1366 N N . MET A 1 167 ? -9.923 -6.307 -4.127 1.00 79.62 167 MET A N 1
ATOM 1367 C CA . MET A 1 167 ? -8.855 -5.306 -4.045 1.00 79.62 167 MET A CA 1
ATOM 1368 C C . MET A 1 167 ? -7.559 -5.823 -3.425 1.00 79.62 167 MET A C 1
ATOM 1370 O O . MET A 1 167 ? -7.573 -6.715 -2.569 1.00 79.62 167 MET A O 1
ATOM 1374 N N . PHE A 1 168 ? -6.448 -5.179 -3.782 1.00 80.69 168 PHE A N 1
ATOM 1375 C CA . PHE A 1 168 ? -5.119 -5.481 -3.243 1.00 80.69 168 PHE A CA 1
ATOM 1376 C C . PHE A 1 168 ? -5.070 -5.529 -1.711 1.00 80.69 168 PHE A C 1
ATOM 1378 O O . PHE A 1 168 ? -4.568 -6.506 -1.152 1.00 80.69 168 PHE A O 1
ATOM 1385 N N . THR A 1 169 ? -5.627 -4.533 -1.014 1.00 83.00 169 THR A N 1
ATOM 1386 C CA . THR A 1 169 ? -5.531 -4.472 0.456 1.00 83.00 169 THR A CA 1
ATOM 1387 C C . THR A 1 169 ? -6.226 -5.651 1.138 1.00 83.00 169 THR A C 1
ATOM 1389 O O . THR A 1 169 ? -5.758 -6.137 2.169 1.00 83.00 169 THR A O 1
ATOM 1392 N N . SER A 1 170 ? -7.287 -6.191 0.528 1.00 83.94 170 SER A N 1
ATOM 1393 C CA . SER A 1 170 ? -7.998 -7.360 1.048 1.00 83.94 170 SER A CA 1
ATOM 1394 C C . SER A 1 170 ? -7.190 -8.658 0.948 1.00 83.94 170 SER A C 1
ATOM 1396 O O . SER A 1 170 ? -7.373 -9.557 1.768 1.00 83.94 170 SER A O 1
ATOM 1398 N N . ARG A 1 171 ? -6.247 -8.738 -0.001 1.00 84.44 171 ARG A N 1
ATOM 1399 C CA . ARG A 1 171 ? -5.328 -9.874 -0.182 1.00 84.44 171 ARG A CA 1
ATOM 1400 C C . ARG A 1 171 ? -4.035 -9.741 0.622 1.00 84.44 171 ARG A C 1
ATOM 1402 O O . ARG A 1 171 ? -3.287 -10.708 0.736 1.00 84.44 171 ARG A O 1
ATOM 1409 N N . THR A 1 172 ? -3.770 -8.570 1.201 1.00 84.50 172 THR A N 1
ATOM 1410 C CA . THR A 1 172 ? -2.533 -8.270 1.942 1.00 84.50 172 THR A CA 1
ATOM 1411 C C . THR A 1 172 ? -2.751 -7.939 3.412 1.00 84.50 172 THR A C 1
ATOM 1413 O O . THR A 1 172 ? -1.862 -7.388 4.061 1.00 84.50 172 THR A O 1
ATOM 1416 N N . ILE A 1 173 ? -3.902 -8.317 3.970 1.00 88.00 173 ILE A N 1
ATOM 1417 C CA . ILE A 1 173 ? -4.219 -8.118 5.389 1.00 88.00 173 ILE A CA 1
ATOM 1418 C C . ILE A 1 173 ? -3.179 -8.757 6.325 1.00 88.00 173 ILE A C 1
ATOM 1420 O O . ILE A 1 173 ? -2.751 -8.123 7.287 1.00 88.00 173 ILE A O 1
ATOM 1424 N N . ASP A 1 174 ? -2.690 -9.956 5.999 1.00 85.62 174 ASP A N 1
ATOM 1425 C CA . ASP A 1 174 ? -1.675 -10.644 6.808 1.00 85.62 174 ASP A CA 1
ATOM 1426 C C . ASP A 1 174 ? -0.332 -9.906 6.778 1.00 85.62 174 ASP A C 1
ATOM 1428 O O . ASP A 1 174 ? 0.312 -9.732 7.813 1.00 85.62 174 ASP A O 1
ATOM 1432 N N . LEU A 1 175 ? 0.061 -9.397 5.604 1.00 84.69 175 LEU A N 1
ATOM 1433 C CA . LEU A 1 175 ? 1.251 -8.559 5.457 1.00 84.69 175 LEU A CA 1
ATOM 1434 C C . LEU A 1 175 ? 1.094 -7.261 6.264 1.00 84.69 175 LEU A C 1
ATOM 1436 O O . LEU A 1 175 ? 2.011 -6.865 6.980 1.00 84.69 175 LEU A O 1
ATOM 1440 N N . PHE A 1 176 ? -0.078 -6.624 6.216 1.00 89.19 176 PHE A N 1
ATOM 1441 C CA . PHE A 1 176 ? -0.380 -5.453 7.041 1.00 89.19 176 PHE A CA 1
ATOM 1442 C C . PHE A 1 176 ? -0.217 -5.753 8.541 1.00 89.19 176 PHE A C 1
ATOM 1444 O O . PHE A 1 176 ? 0.449 -4.995 9.250 1.00 89.19 176 PHE A O 1
ATOM 1451 N N . TYR A 1 177 ? -0.747 -6.880 9.029 1.00 89.00 177 TYR A N 1
ATOM 1452 C CA . TYR A 1 177 ? -0.579 -7.293 10.425 1.00 89.00 177 TYR A CA 1
ATOM 1453 C C . TYR A 1 177 ? 0.878 -7.554 10.797 1.00 89.00 177 TYR A C 1
ATOM 1455 O O . TYR A 1 177 ? 1.320 -7.100 11.855 1.00 89.00 177 TYR A O 1
ATOM 1463 N N . GLN A 1 178 ? 1.623 -8.245 9.935 1.00 86.94 178 GLN A N 1
ATOM 1464 C CA . GLN A 1 178 ? 3.037 -8.540 10.141 1.00 86.94 178 GLN A 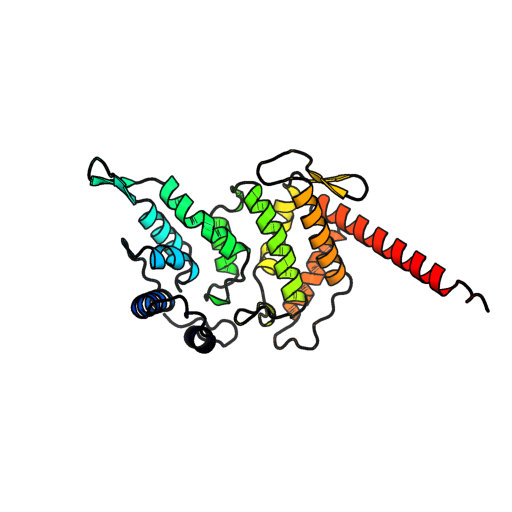CA 1
ATOM 1465 C C . GLN A 1 178 ? 3.864 -7.257 10.275 1.00 86.94 178 GLN A C 1
ATOM 1467 O O . GLN A 1 178 ? 4.617 -7.110 11.235 1.00 86.94 178 GLN A O 1
ATOM 1472 N N . LEU A 1 179 ? 3.696 -6.303 9.358 1.00 88.81 179 LEU A N 1
ATOM 1473 C CA . LEU A 1 179 ? 4.432 -5.035 9.389 1.00 88.81 179 LEU A CA 1
ATOM 1474 C C . LEU A 1 179 ? 4.066 -4.196 10.608 1.00 88.81 179 LEU A C 1
ATOM 1476 O O . LEU A 1 179 ? 4.939 -3.608 11.239 1.00 88.81 179 LEU A O 1
ATOM 1480 N N . LEU A 1 180 ? 2.779 -4.150 10.962 1.00 90.12 180 LEU A N 1
ATOM 1481 C CA . LEU A 1 180 ? 2.327 -3.407 12.131 1.00 90.12 180 LEU A CA 1
ATOM 1482 C C . LEU A 1 180 ? 2.841 -4.032 13.436 1.00 90.12 180 LEU A C 1
ATOM 1484 O O . LEU A 1 180 ? 3.095 -3.303 14.389 1.00 90.12 180 LEU A O 1
ATOM 1488 N N . ALA A 1 181 ? 3.013 -5.357 13.489 1.00 88.50 181 ALA A N 1
ATOM 1489 C CA . ALA A 1 181 ? 3.626 -6.045 14.626 1.00 88.50 181 ALA A CA 1
ATOM 1490 C C . ALA A 1 181 ? 5.127 -5.749 14.772 1.00 88.50 181 ALA A C 1
ATOM 1492 O O . ALA A 1 181 ? 5.648 -5.806 15.881 1.00 88.50 181 ALA A O 1
ATOM 1493 N N . GLN A 1 182 ? 5.809 -5.440 13.667 1.00 87.44 182 GLN A N 1
ATOM 1494 C CA . GLN A 1 182 ? 7.232 -5.092 13.644 1.00 87.44 182 GLN A CA 1
ATOM 1495 C C . GLN A 1 182 ? 7.483 -3.583 13.781 1.00 87.44 182 GLN A C 1
ATOM 1497 O O . GLN A 1 182 ? 8.622 -3.163 13.980 1.00 87.44 182 GLN A O 1
ATOM 1502 N N . ALA A 1 183 ? 6.443 -2.755 13.660 1.00 89.81 183 ALA A N 1
ATOM 1503 C CA . ALA A 1 183 ? 6.571 -1.312 13.787 1.00 89.81 183 ALA A CA 1
ATOM 1504 C C . ALA A 1 183 ? 6.981 -0.929 15.225 1.00 89.81 183 ALA A C 1
ATOM 1506 O O . ALA A 1 183 ? 6.424 -1.478 16.179 1.00 89.81 183 ALA A O 1
ATOM 1507 N N . PRO A 1 184 ? 7.900 0.040 15.409 1.00 91.25 184 PRO A N 1
ATOM 1508 C CA . PRO A 1 184 ? 8.390 0.466 16.721 1.00 91.25 184 PRO A CA 1
ATOM 1509 C C . PRO A 1 184 ? 7.361 1.373 17.412 1.00 91.25 184 PRO A C 1
ATOM 1511 O O . PRO A 1 184 ? 7.594 2.563 17.628 1.00 91.25 184 PRO A O 1
ATOM 1514 N N . LEU A 1 185 ? 6.176 0.833 17.689 1.00 93.12 185 LEU A N 1
ATOM 1515 C CA . LEU A 1 185 ? 5.009 1.559 18.171 1.00 93.12 185 LEU A CA 1
ATOM 1516 C C . LEU A 1 185 ? 4.471 0.926 19.451 1.00 93.12 185 LEU A C 1
ATOM 1518 O O . LEU A 1 185 ? 4.396 -0.293 19.577 1.00 93.12 185 LEU A O 1
ATOM 1522 N N . ALA A 1 186 ? 4.026 1.768 20.378 1.00 93.50 186 ALA A N 1
ATOM 1523 C CA . ALA A 1 186 ? 3.316 1.330 21.573 1.00 93.50 186 ALA A CA 1
ATOM 1524 C C . ALA A 1 186 ? 2.228 2.330 21.953 1.00 93.50 186 ALA A C 1
ATOM 1526 O O . ALA A 1 186 ? 2.384 3.542 21.761 1.00 93.50 186 ALA A O 1
ATOM 1527 N N . LEU A 1 187 ? 1.130 1.844 22.533 1.00 93.81 187 LEU A N 1
ATOM 1528 C CA . LEU A 1 187 ? 0.121 2.720 23.107 1.00 93.81 187 LEU A CA 1
ATOM 1529 C C . LEU A 1 187 ? 0.558 3.177 24.510 1.00 93.81 187 LEU A C 1
ATOM 1531 O O . LEU A 1 187 ? 0.645 2.384 25.446 1.00 93.81 187 LEU A O 1
ATOM 1535 N N . LYS A 1 188 ? 0.801 4.480 24.689 1.00 92.31 188 LYS A N 1
ATOM 1536 C CA . LYS A 1 188 ? 1.034 5.103 26.003 1.00 92.31 188 LYS A CA 1
ATOM 1537 C C . LYS A 1 188 ? -0.165 5.964 26.388 1.00 92.31 188 LYS A C 1
ATOM 1539 O O . LYS A 1 188 ? -0.409 7.041 25.837 1.00 92.31 188 LYS A O 1
ATOM 1544 N N . GLY A 1 189 ? -0.943 5.487 27.357 1.00 90.88 189 GLY A N 1
ATOM 1545 C CA . GLY A 1 189 ? -2.199 6.128 27.742 1.00 90.88 189 GLY A CA 1
ATOM 1546 C C . GLY A 1 189 ? -3.210 6.089 26.594 1.00 90.88 189 GLY A C 1
ATOM 1547 O O . GLY A 1 189 ? -3.669 5.020 26.214 1.00 90.88 189 GLY A O 1
ATOM 1548 N N . LYS A 1 190 ? -3.568 7.255 26.039 1.00 92.62 190 LYS A N 1
ATOM 1549 C CA . LYS A 1 190 ? -4.505 7.371 24.899 1.00 92.62 190 LYS A CA 1
ATOM 1550 C C . LYS A 1 190 ? -3.807 7.665 23.558 1.00 92.62 190 LYS A C 1
ATOM 1552 O O . LYS A 1 190 ? -4.486 8.020 22.593 1.00 92.62 190 LYS A O 1
ATOM 1557 N N . ARG A 1 191 ? -2.472 7.598 23.502 1.00 94.25 191 ARG A N 1
ATOM 1558 C CA . ARG A 1 191 ? -1.679 7.993 22.328 1.00 94.25 191 ARG A CA 1
ATOM 1559 C C . ARG A 1 191 ? -0.755 6.873 21.881 1.00 94.25 191 ARG A C 1
ATOM 1561 O O . ARG A 1 191 ? -0.060 6.284 22.705 1.00 94.25 191 ARG A O 1
ATOM 1568 N N . LEU A 1 192 ? -0.740 6.619 20.582 1.00 94.50 192 LEU A N 1
ATOM 1569 C CA . LEU A 1 192 ? 0.268 5.799 19.937 1.00 94.50 192 LEU A CA 1
ATOM 1570 C C . LEU A 1 192 ? 1.547 6.628 19.819 1.00 94.50 192 LEU A C 1
ATOM 1572 O O . LEU A 1 192 ? 1.503 7.760 19.339 1.00 94.50 192 LEU A O 1
ATOM 1576 N N . VAL A 1 193 ? 2.658 6.082 20.293 1.00 93.94 193 VAL A N 1
ATOM 1577 C CA . VAL A 1 193 ? 3.967 6.746 20.286 1.00 93.94 193 VAL A CA 1
ATOM 1578 C C . VAL A 1 193 ? 5.014 5.819 19.700 1.00 93.94 193 VAL A C 1
ATOM 1580 O O . VAL A 1 193 ? 4.834 4.596 19.702 1.00 93.94 193 VAL A O 1
ATOM 1583 N N . THR A 1 194 ? 6.127 6.386 19.250 1.00 93.00 194 THR A N 1
ATOM 1584 C CA . THR A 1 194 ? 7.277 5.581 18.834 1.00 93.00 194 THR A CA 1
ATOM 1585 C C . THR A 1 194 ? 8.057 5.077 20.050 1.00 93.00 194 THR A C 1
ATOM 1587 O O . THR A 1 194 ? 8.310 5.834 20.990 1.00 93.00 194 THR A O 1
ATOM 1590 N N . THR A 1 195 ? 8.426 3.796 20.067 1.00 89.69 195 THR A N 1
ATOM 1591 C CA . THR A 1 195 ? 9.276 3.207 21.120 1.00 89.69 195 THR A CA 1
ATOM 1592 C C . THR A 1 195 ? 10.758 3.442 20.866 1.00 89.69 195 THR A C 1
ATOM 1594 O O . THR A 1 195 ? 11.537 3.479 21.814 1.00 89.69 195 THR A O 1
ATOM 1597 N N . GLU A 1 196 ? 11.125 3.631 19.602 1.00 85.00 196 GLU A N 1
ATOM 1598 C CA . GLU A 1 196 ? 12.477 3.908 19.132 1.00 85.00 196 GLU A CA 1
ATOM 1599 C C . GLU A 1 196 ? 12.399 4.954 18.017 1.00 85.00 196 GLU A C 1
ATOM 1601 O O . GLU A 1 196 ? 11.498 4.903 17.174 1.00 85.00 196 GLU A O 1
ATOM 1606 N N . GLU A 1 197 ? 13.331 5.905 18.010 1.00 70.62 197 GLU A N 1
ATOM 1607 C CA . GLU A 1 197 ? 13.416 6.896 16.942 1.00 70.62 197 GLU A CA 1
ATOM 1608 C C . GLU A 1 197 ? 14.169 6.285 15.753 1.00 70.62 197 GLU A C 1
ATOM 1610 O O . GLU A 1 197 ? 15.374 6.047 15.809 1.00 70.62 197 GLU A O 1
ATOM 1615 N N . HIS A 1 198 ? 13.435 6.003 14.675 1.00 71.88 198 HIS A N 1
ATOM 1616 C CA . HIS A 1 198 ? 13.969 5.474 13.419 1.00 71.88 198 HIS A CA 1
ATOM 1617 C C . HIS A 1 198 ? 13.720 6.472 12.295 1.00 71.88 198 HIS A C 1
ATOM 1619 O O . HIS A 1 198 ? 12.676 7.124 12.262 1.00 71.88 198 HIS A O 1
ATOM 1625 N N . VAL A 1 199 ? 14.620 6.543 11.307 1.00 71.50 199 VAL A N 1
ATOM 1626 C CA . VAL A 1 199 ? 14.390 7.332 10.085 1.00 71.50 199 VAL A CA 1
ATOM 1627 C C . VAL A 1 199 ? 13.148 6.785 9.371 1.00 71.50 199 VAL A C 1
ATOM 1629 O O . VAL A 1 199 ? 13.200 5.775 8.673 1.00 71.50 199 VAL A O 1
ATOM 1632 N N . GLY A 1 200 ? 12.004 7.441 9.581 1.00 77.31 200 GLY A N 1
ATOM 1633 C CA . GLY A 1 200 ? 10.713 7.013 9.043 1.00 77.31 200 GLY A CA 1
ATOM 1634 C C . GLY A 1 200 ? 9.584 6.823 10.052 1.00 77.31 200 GLY A C 1
ATOM 1635 O O . GLY A 1 200 ? 8.427 6.808 9.631 1.00 77.31 200 GLY A O 1
ATOM 1636 N N . TRP A 1 201 ? 9.883 6.756 11.348 1.00 87.44 201 TRP A N 1
ATOM 1637 C CA . TRP A 1 201 ? 8.892 6.758 12.423 1.00 87.44 201 TRP A CA 1
ATOM 1638 C C . TRP A 1 201 ? 9.150 7.932 13.359 1.00 87.44 201 TRP A C 1
ATOM 1640 O O . TRP A 1 201 ? 10.271 8.169 13.786 1.00 87.44 201 TRP A O 1
ATOM 1650 N N . ASN A 1 202 ? 8.095 8.679 13.662 1.00 89.69 202 ASN A N 1
ATOM 1651 C CA . ASN A 1 202 ? 8.089 9.703 14.698 1.00 89.69 202 ASN A CA 1
ATOM 1652 C C . ASN A 1 202 ? 6.680 9.796 15.295 1.00 89.69 202 ASN A C 1
ATOM 1654 O O . ASN A 1 202 ? 5.729 9.217 14.752 1.00 89.69 202 ASN A O 1
ATOM 1658 N N . ASP A 1 203 ? 6.539 10.530 16.395 1.00 90.00 203 ASP A N 1
ATOM 1659 C CA . ASP A 1 203 ? 5.258 10.654 17.094 1.00 90.00 203 ASP A CA 1
ATOM 1660 C C . ASP A 1 203 ? 4.153 11.265 16.213 1.00 90.00 203 ASP A C 1
ATOM 1662 O O . ASP A 1 203 ? 2.994 10.866 16.321 1.00 90.00 203 ASP A O 1
ATOM 1666 N N . ASP A 1 204 ? 4.492 12.154 15.272 1.00 91.12 204 ASP A N 1
ATOM 1667 C CA . ASP A 1 204 ? 3.523 12.705 14.315 1.00 91.12 204 ASP A CA 1
ATOM 1668 C C . ASP A 1 204 ? 2.966 11.625 13.374 1.00 91.12 204 ASP A C 1
ATOM 1670 O O . ASP A 1 204 ? 1.758 11.561 13.127 1.00 91.12 204 ASP A O 1
ATOM 1674 N N . ARG A 1 205 ? 3.830 10.753 12.843 1.00 90.38 205 ARG A N 1
ATOM 1675 C CA . ARG A 1 205 ? 3.430 9.619 11.996 1.00 90.38 205 ARG A CA 1
ATOM 1676 C C . ARG A 1 205 ? 2.642 8.587 12.797 1.00 90.38 205 ARG A C 1
ATOM 1678 O O . ARG A 1 205 ? 1.629 8.100 12.298 1.00 90.38 205 ARG A O 1
ATOM 1685 N N . ALA A 1 206 ? 3.048 8.303 14.035 1.00 93.06 206 ALA A N 1
ATOM 1686 C CA . ALA A 1 206 ? 2.307 7.422 14.938 1.00 93.06 206 ALA A CA 1
ATOM 1687 C C . ALA A 1 206 ? 0.895 7.968 15.223 1.00 93.06 206 ALA A C 1
ATOM 1689 O O . ALA A 1 206 ? -0.090 7.234 15.118 1.00 93.06 206 ALA A O 1
ATOM 1690 N N . ALA A 1 207 ? 0.768 9.271 15.486 1.00 93.25 207 ALA A N 1
ATOM 1691 C CA . ALA A 1 207 ? -0.519 9.923 15.709 1.00 93.25 207 ALA A CA 1
ATOM 1692 C C . ALA A 1 207 ? -1.419 9.896 14.460 1.00 93.25 207 ALA A C 1
ATOM 1694 O O . ALA A 1 207 ? -2.619 9.626 14.572 1.00 93.25 207 ALA A O 1
ATOM 1695 N N . ARG A 1 208 ? -0.857 10.129 13.264 1.00 93.56 208 ARG A N 1
ATOM 1696 C CA . ARG A 1 208 ? -1.596 10.003 11.993 1.00 93.56 208 ARG A CA 1
ATOM 1697 C C . ARG A 1 208 ? -2.092 8.579 11.777 1.00 93.56 208 ARG A C 1
ATOM 1699 O O . ARG A 1 208 ? -3.275 8.401 11.507 1.00 93.56 208 ARG A O 1
ATOM 1706 N N . LEU A 1 209 ? -1.227 7.583 11.976 1.00 94.44 209 LEU A N 1
ATOM 1707 C CA . LEU A 1 209 ? -1.601 6.174 11.864 1.00 94.44 209 LEU A CA 1
ATOM 1708 C C . LEU A 1 209 ? -2.736 5.818 12.832 1.00 94.44 209 LEU A C 1
ATOM 1710 O O . LEU A 1 209 ? -3.719 5.210 12.418 1.00 94.44 209 LEU A O 1
ATOM 1714 N N . GLN A 1 210 ? -2.647 6.242 14.098 1.00 95.62 210 GLN A N 1
ATOM 1715 C CA . GLN A 1 210 ? -3.714 6.035 15.082 1.00 95.62 210 GLN A CA 1
ATOM 1716 C C . GLN A 1 210 ? -5.042 6.655 14.620 1.00 95.62 210 GLN A C 1
ATOM 1718 O O . GLN A 1 210 ? -6.093 6.025 14.742 1.00 95.62 210 GLN A O 1
ATOM 1723 N N . SER A 1 211 ? -5.011 7.877 14.080 1.00 94.75 211 SER A N 1
ATOM 1724 C CA . SER A 1 211 ? -6.208 8.538 13.552 1.00 94.75 211 SER A CA 1
ATOM 1725 C C . SER A 1 211 ? -6.821 7.766 12.381 1.00 94.75 211 SER A C 1
ATOM 1727 O O . SER A 1 211 ? -8.038 7.578 12.358 1.00 94.75 211 SER A O 1
ATOM 1729 N N . SER A 1 212 ? -6.002 7.297 11.438 1.00 94.75 212 SER A N 1
ATOM 1730 C CA . SER A 1 212 ? -6.468 6.494 10.303 1.00 94.75 212 SER A CA 1
ATOM 1731 C C . SER A 1 212 ? -7.051 5.156 10.765 1.00 94.75 212 SER A C 1
ATOM 1733 O O . SER A 1 212 ? -8.138 4.775 10.337 1.00 94.75 212 SER A O 1
ATOM 1735 N N . LEU A 1 213 ? -6.401 4.479 11.721 1.00 95.50 213 LEU A N 1
ATOM 1736 C CA . LEU A 1 213 ? -6.927 3.258 12.340 1.00 95.50 213 LEU A CA 1
ATOM 1737 C C . LEU A 1 213 ? -8.292 3.493 12.994 1.00 95.50 213 LEU A C 1
ATOM 1739 O O . LEU A 1 213 ? -9.208 2.704 12.790 1.00 95.50 213 LEU A O 1
ATOM 1743 N N . HIS A 1 214 ? -8.474 4.592 13.734 1.00 94.88 214 HIS A N 1
ATOM 1744 C CA . HIS A 1 214 ? -9.780 4.937 14.303 1.00 94.88 214 HIS A CA 1
ATOM 1745 C C . HIS A 1 214 ? -10.862 5.137 13.228 1.00 94.88 214 HIS A C 1
ATOM 1747 O O . HIS A 1 214 ? -12.017 4.764 13.456 1.00 94.88 214 HIS A O 1
ATOM 1753 N N . GLY A 1 215 ? -10.509 5.736 12.086 1.00 93.25 215 GLY A N 1
ATOM 1754 C CA . GLY A 1 215 ? -11.401 5.869 10.932 1.00 93.25 215 GLY A CA 1
ATOM 1755 C C . GLY A 1 215 ? -11.851 4.502 10.420 1.00 93.25 215 GLY A C 1
ATOM 1756 O O . GLY A 1 215 ? -13.055 4.211 10.386 1.00 93.25 215 GLY A O 1
ATOM 1757 N N . LEU A 1 216 ? -10.881 3.626 10.151 1.00 94.19 216 LEU A N 1
ATOM 1758 C CA . LEU A 1 216 ? -11.132 2.279 9.656 1.00 94.19 216 LEU A CA 1
ATOM 1759 C C . LEU A 1 216 ? -11.980 1.475 10.642 1.00 94.19 216 LEU A C 1
ATOM 1761 O O . LEU A 1 216 ? -12.995 0.901 10.257 1.00 94.19 216 LEU A O 1
ATOM 1765 N N . PHE A 1 217 ? -11.635 1.513 11.929 1.00 94.62 217 PHE A N 1
ATOM 1766 C CA . PHE A 1 217 ? -12.369 0.858 13.013 1.00 94.62 217 PHE A CA 1
ATOM 1767 C C . PHE A 1 217 ? -13.819 1.313 13.110 1.00 94.62 217 PHE A C 1
ATOM 1769 O O . PHE A 1 217 ? -14.728 0.489 13.228 1.00 94.62 217 PHE A O 1
ATOM 1776 N N . LYS A 1 218 ? -14.059 2.618 12.963 1.00 92.81 218 LYS A N 1
ATOM 1777 C CA . LYS A 1 218 ? -15.415 3.162 12.897 1.00 92.81 218 LYS A CA 1
ATOM 1778 C C . LYS A 1 218 ? -16.208 2.585 11.724 1.00 92.81 218 LYS A C 1
ATOM 1780 O O . LYS A 1 218 ? -17.402 2.333 11.893 1.00 92.81 218 LYS A O 1
ATOM 1785 N N . LYS A 1 219 ? -15.577 2.387 10.562 1.00 91.44 219 LYS A N 1
ATOM 1786 C CA . LYS A 1 219 ? -16.225 1.792 9.383 1.00 91.44 219 LYS A CA 1
ATOM 1787 C C . LYS A 1 219 ? -16.515 0.306 9.579 1.00 91.44 219 LYS A C 1
ATOM 1789 O O . LYS A 1 219 ? -17.635 -0.109 9.296 1.00 91.44 219 LYS A O 1
ATOM 1794 N N . ILE A 1 220 ? -15.558 -0.476 10.078 1.00 93.62 220 ILE A N 1
ATOM 1795 C CA . ILE A 1 220 ? -15.709 -1.938 10.172 1.00 93.62 220 ILE A CA 1
ATOM 1796 C C . ILE A 1 220 ? -16.606 -2.406 11.326 1.00 93.62 220 ILE A C 1
ATOM 1798 O O . ILE A 1 220 ? -17.275 -3.425 11.181 1.00 93.62 220 ILE A O 1
ATOM 1802 N N . ASP A 1 221 ? -16.687 -1.669 12.443 1.00 91.69 221 ASP A N 1
ATOM 1803 C CA . ASP A 1 221 ? -17.475 -2.084 13.621 1.00 91.69 221 ASP A CA 1
ATOM 1804 C C . ASP A 1 221 ? -18.970 -2.222 13.315 1.00 91.69 221 ASP A C 1
ATOM 1806 O O . ASP A 1 221 ? -19.647 -3.050 13.912 1.00 91.69 221 ASP A O 1
ATOM 1810 N N . ASN A 1 222 ? -19.494 -1.418 12.386 1.00 87.00 222 ASN A N 1
ATOM 1811 C CA . ASN A 1 222 ? -20.881 -1.515 11.923 1.00 87.00 222 ASN A CA 1
ATOM 1812 C C . ASN A 1 222 ? -20.949 -1.364 10.404 1.00 87.00 222 ASN A C 1
ATOM 1814 O O . ASN A 1 222 ? -21.745 -0.568 9.897 1.00 87.00 222 ASN A O 1
ATOM 1818 N N . TYR A 1 223 ? -20.075 -2.077 9.690 1.00 93.19 223 TYR A N 1
ATOM 1819 C CA . TYR A 1 223 ? -20.001 -1.952 8.243 1.00 93.19 223 TYR A CA 1
ATOM 1820 C C . TYR A 1 223 ? -21.352 -2.253 7.587 1.00 93.19 223 TYR A C 1
ATOM 1822 O O . TYR A 1 223 ? -22.031 -3.225 7.922 1.00 93.19 223 TYR A O 1
ATOM 1830 N N . ARG A 1 224 ? -21.741 -1.395 6.644 1.00 90.25 224 ARG A N 1
ATOM 1831 C CA . ARG A 1 224 ? -22.923 -1.564 5.801 1.00 90.25 224 ARG A CA 1
ATOM 1832 C C . ARG A 1 224 ? -22.508 -1.350 4.360 1.00 90.25 224 ARG A C 1
ATOM 1834 O O . ARG A 1 224 ? -21.804 -0.386 4.064 1.00 90.25 224 ARG A O 1
ATOM 1841 N N . VAL A 1 225 ? -22.984 -2.228 3.486 1.00 89.19 225 VAL A N 1
ATOM 1842 C CA . VAL A 1 225 ? -22.731 -2.129 2.049 1.00 89.19 225 VAL A CA 1
ATOM 1843 C C . VAL A 1 225 ? -23.269 -0.788 1.531 1.00 89.19 225 VAL A C 1
ATOM 1845 O O . VAL A 1 225 ? -24.433 -0.462 1.793 1.00 89.19 225 VAL A O 1
ATOM 1848 N N . PRO A 1 226 ? -22.458 0.001 0.806 1.00 86.44 226 PRO A N 1
ATOM 1849 C CA . PRO A 1 226 ? -22.915 1.238 0.189 1.00 86.44 226 PRO A CA 1
ATOM 1850 C C . PRO A 1 226 ? -24.076 0.989 -0.780 1.00 86.44 226 PRO A C 1
ATOM 1852 O O . PRO A 1 226 ? -23.985 0.152 -1.672 1.00 86.44 226 PRO A O 1
ATOM 1855 N N . HIS A 1 227 ? -25.154 1.769 -0.662 1.00 82.56 227 HIS A N 1
ATOM 1856 C CA . HIS A 1 227 ? -26.349 1.614 -1.507 1.00 82.56 227 HIS A CA 1
ATOM 1857 C C . HIS A 1 227 ? -26.098 1.811 -3.011 1.00 82.56 227 HIS A C 1
ATOM 1859 O O . HIS A 1 227 ? -26.895 1.355 -3.822 1.00 82.56 227 HIS A O 1
ATOM 1865 N N . LYS A 1 228 ? -25.029 2.524 -3.380 1.00 77.44 228 LYS A N 1
ATOM 1866 C CA . LYS A 1 228 ? -24.684 2.853 -4.771 1.00 77.44 228 LYS A CA 1
ATOM 1867 C C . LYS A 1 228 ? -23.717 1.851 -5.413 1.00 77.44 228 LYS A C 1
ATOM 1869 O O . LYS A 1 228 ? -23.250 2.106 -6.517 1.00 77.44 228 LYS A O 1
ATOM 1874 N N . LEU A 1 229 ? -23.367 0.768 -4.718 1.00 79.50 229 LEU A N 1
ATOM 1875 C CA . LEU A 1 229 ? -22.392 -0.192 -5.220 1.00 79.50 229 LEU A CA 1
ATOM 1876 C C . LEU A 1 229 ? -22.970 -0.976 -6.407 1.00 79.50 229 LEU A C 1
ATOM 1878 O O . LEU A 1 229 ? -24.051 -1.551 -6.301 1.00 79.50 229 LEU A O 1
ATOM 1882 N N . SER A 1 230 ? -22.249 -0.987 -7.528 1.00 74.19 230 SER A N 1
ATOM 1883 C CA . SER A 1 230 ? -22.650 -1.669 -8.766 1.00 74.19 230 SER A CA 1
ATOM 1884 C C . SER A 1 230 ? -22.027 -3.058 -8.947 1.00 74.19 230 SER A C 1
ATOM 1886 O O . SER A 1 230 ? -22.389 -3.753 -9.890 1.00 74.19 230 SER A O 1
ATOM 1888 N N . CYS A 1 231 ? -21.096 -3.454 -8.076 1.00 77.62 231 CYS A N 1
ATOM 1889 C CA . CYS A 1 231 ? -20.364 -4.722 -8.128 1.00 77.62 231 CYS A CA 1
ATOM 1890 C C . CYS A 1 231 ? -20.719 -5.651 -6.952 1.00 77.62 231 CYS A C 1
ATOM 1892 O O . CYS A 1 231 ? -21.466 -5.260 -6.049 1.00 77.62 231 CYS A O 1
ATOM 1894 N N . ASP A 1 232 ? -20.203 -6.888 -6.962 1.00 82.25 232 ASP A N 1
ATOM 1895 C CA . ASP A 1 232 ? -20.463 -7.867 -5.898 1.00 82.25 232 ASP A CA 1
ATOM 1896 C C . ASP A 1 232 ? -19.932 -7.353 -4.539 1.00 82.25 232 ASP A C 1
ATOM 1898 O O . ASP A 1 232 ? -18.732 -7.096 -4.389 1.00 82.25 232 ASP A O 1
ATOM 1902 N N . PRO A 1 233 ? -20.798 -7.195 -3.518 1.00 87.56 233 PRO A N 1
ATOM 1903 C CA . PRO A 1 233 ? -20.374 -6.736 -2.201 1.00 87.56 233 PRO A CA 1
ATOM 1904 C C . PRO A 1 233 ? -19.690 -7.820 -1.355 1.00 87.56 233 PRO A C 1
ATOM 1906 O O . PRO A 1 233 ? -19.142 -7.494 -0.297 1.00 87.56 233 PRO A O 1
ATOM 1909 N N . ALA A 1 234 ? -19.728 -9.098 -1.750 1.00 89.38 234 ALA A N 1
ATOM 1910 C CA . ALA A 1 234 ? -19.275 -10.201 -0.906 1.00 89.38 234 ALA A CA 1
ATOM 1911 C C . ALA A 1 234 ? -17.801 -10.093 -0.458 1.00 89.38 234 ALA A C 1
ATOM 1913 O O . ALA A 1 234 ? -17.539 -10.354 0.721 1.00 89.38 234 ALA A O 1
ATOM 1914 N N . PRO A 1 235 ? -16.830 -9.672 -1.296 1.00 87.69 235 PRO A N 1
ATOM 1915 C CA . PRO A 1 235 ? -15.452 -9.473 -0.841 1.00 87.69 235 PRO A CA 1
ATOM 1916 C C . PRO A 1 235 ? -15.313 -8.376 0.224 1.00 87.69 235 PRO A C 1
ATOM 1918 O O . PRO A 1 235 ? -14.572 -8.562 1.187 1.00 87.69 235 PRO A O 1
ATOM 1921 N N . ARG A 1 236 ? -16.077 -7.277 0.119 1.00 89.75 236 ARG A N 1
ATOM 1922 C CA . ARG A 1 236 ? -16.089 -6.188 1.119 1.00 89.75 236 ARG A CA 1
ATOM 1923 C C . ARG A 1 236 ? -16.598 -6.662 2.468 1.00 89.75 236 ARG A C 1
ATOM 1925 O O . ARG A 1 236 ? -16.001 -6.359 3.498 1.00 89.75 236 ARG A O 1
ATOM 1932 N N . LEU A 1 237 ? -17.698 -7.415 2.449 1.00 91.69 237 LEU A N 1
ATOM 1933 C CA . LEU A 1 237 ? -18.284 -8.000 3.651 1.00 91.69 237 LEU A CA 1
ATOM 1934 C C . LEU A 1 237 ? -17.288 -8.933 4.341 1.00 91.69 237 LEU A C 1
ATOM 1936 O O . LEU A 1 237 ? -17.002 -8.734 5.520 1.00 91.69 237 LEU A O 1
ATOM 1940 N N . ARG A 1 238 ? -16.691 -9.868 3.586 1.00 91.75 238 ARG A N 1
ATOM 1941 C CA . ARG A 1 238 ? -15.669 -10.783 4.113 1.00 91.75 238 ARG A CA 1
ATOM 1942 C C . ARG A 1 238 ? -14.479 -10.031 4.692 1.00 91.75 238 ARG A C 1
ATOM 1944 O O . ARG A 1 238 ? -14.071 -10.332 5.802 1.00 91.75 238 ARG A O 1
ATOM 1951 N N . PHE A 1 239 ? -13.956 -9.029 3.989 1.00 92.31 239 PHE A N 1
ATOM 1952 C CA . PHE A 1 239 ? -12.837 -8.228 4.481 1.00 92.31 239 PHE A CA 1
ATOM 1953 C C . PHE A 1 239 ? -13.167 -7.505 5.796 1.00 92.31 239 PHE A C 1
ATOM 1955 O O . PHE A 1 239 ? -12.406 -7.600 6.759 1.00 92.31 239 PHE A O 1
ATOM 1962 N N . ALA A 1 240 ? -14.313 -6.818 5.868 1.00 94.31 240 ALA A N 1
ATOM 1963 C CA . ALA A 1 240 ? -14.731 -6.103 7.074 1.00 94.31 240 ALA A CA 1
ATOM 1964 C C . ALA A 1 240 ? -14.982 -7.054 8.260 1.00 94.31 240 ALA A C 1
ATOM 1966 O O . ALA A 1 240 ? -14.667 -6.718 9.403 1.00 94.31 240 ALA A O 1
ATOM 1967 N N . GLU A 1 241 ? -15.539 -8.239 8.003 1.00 91.81 241 GLU A N 1
ATOM 1968 C CA . GLU A 1 241 ? -15.710 -9.307 8.994 1.00 91.81 241 GLU A CA 1
ATOM 1969 C C . GLU A 1 241 ? -14.373 -9.881 9.459 1.00 91.81 241 GLU A C 1
ATOM 1971 O O . GLU A 1 241 ? -14.137 -9.934 10.663 1.00 91.81 241 GLU A O 1
ATOM 1976 N N . SER A 1 242 ? -13.476 -10.238 8.539 1.00 90.12 242 SER A N 1
ATOM 1977 C CA . SER A 1 242 ? -12.146 -10.763 8.853 1.00 90.12 242 SER A CA 1
ATOM 1978 C C . SER A 1 242 ? -11.319 -9.774 9.667 1.00 90.12 242 SER A C 1
ATOM 1980 O O . SER A 1 242 ? -10.744 -10.163 10.679 1.00 90.12 242 SER A O 1
ATOM 1982 N N . LEU A 1 243 ? -11.298 -8.493 9.286 1.00 91.50 243 LEU A N 1
ATOM 1983 C CA . LEU A 1 243 ? -10.544 -7.471 10.013 1.00 91.50 243 LEU A CA 1
ATOM 1984 C C . LEU A 1 243 ? -11.106 -7.256 11.426 1.00 91.50 243 LEU A C 1
ATOM 1986 O O . LEU A 1 243 ? -10.333 -7.156 12.377 1.00 91.50 243 LEU A O 1
ATOM 1990 N N . ARG A 1 244 ? -12.437 -7.237 11.579 1.00 92.06 244 ARG A N 1
ATOM 1991 C CA . ARG A 1 244 ? -13.111 -7.126 12.883 1.00 92.06 244 ARG A CA 1
ATOM 1992 C C . ARG A 1 244 ? -12.858 -8.348 13.766 1.00 92.06 244 ARG A C 1
ATOM 1994 O O . ARG A 1 244 ? -12.449 -8.189 14.910 1.00 92.06 244 ARG A O 1
ATOM 2001 N N . HIS A 1 245 ? -13.046 -9.555 13.238 1.00 89.00 245 HIS A N 1
ATOM 2002 C CA . HIS A 1 245 ? -12.750 -10.780 13.978 1.00 89.00 245 HIS A CA 1
ATOM 2003 C C . HIS A 1 245 ? -11.270 -10.873 14.344 1.00 89.00 245 HIS A C 1
ATOM 2005 O O . HIS A 1 245 ? -10.962 -11.279 15.457 1.00 89.00 245 HIS A O 1
ATOM 2011 N N . GLY A 1 246 ? -10.358 -10.451 13.464 1.00 86.88 246 GLY A N 1
ATOM 2012 C CA . GLY A 1 246 ? -8.926 -10.419 13.753 1.00 86.88 246 GLY A CA 1
ATOM 2013 C C . GLY A 1 246 ? -8.611 -9.579 14.992 1.00 86.88 246 GLY A C 1
ATOM 2014 O O . GLY A 1 246 ? -7.969 -10.071 15.922 1.00 86.88 246 GLY A O 1
ATOM 2015 N N . VAL A 1 247 ? -9.110 -8.338 15.041 1.00 88.62 247 VAL A N 1
ATOM 2016 C CA . VAL A 1 247 ? -8.851 -7.439 16.180 1.00 88.62 247 VAL A CA 1
ATOM 2017 C C . VAL A 1 247 ? -9.556 -7.870 17.469 1.00 88.62 247 VAL A C 1
ATOM 2019 O O . VAL A 1 247 ? -9.066 -7.557 18.552 1.00 88.62 247 VAL A O 1
ATOM 2022 N N . GLU A 1 248 ? -10.676 -8.593 17.377 1.00 87.38 248 GLU A N 1
ATOM 2023 C CA . GLU A 1 248 ? -11.436 -9.091 18.534 1.00 87.38 248 GLU A CA 1
ATOM 2024 C C . GLU A 1 248 ? -10.912 -10.430 19.080 1.00 87.38 248 GLU A C 1
ATOM 2026 O O . GLU A 1 248 ? -10.887 -10.621 20.292 1.00 87.38 248 GLU A O 1
ATOM 2031 N N . ALA A 1 249 ? -10.470 -11.346 18.216 1.00 78.25 249 ALA A N 1
ATOM 2032 C CA . ALA A 1 249 ? -10.048 -12.705 18.576 1.00 78.25 249 ALA A CA 1
ATOM 2033 C C . ALA A 1 249 ? -8.564 -12.815 18.965 1.00 78.25 249 ALA A C 1
ATOM 2035 O O . ALA A 1 249 ? -8.018 -13.912 19.036 1.00 78.25 249 ALA A O 1
ATOM 2036 N N . GLU A 1 250 ? -7.897 -11.683 19.182 1.00 70.62 250 GLU A N 1
ATOM 2037 C CA . GLU A 1 250 ? -6.476 -11.605 19.518 1.00 70.62 250 GLU A CA 1
ATOM 2038 C C . GLU A 1 250 ? -5.500 -12.185 18.472 1.00 70.62 250 GLU A C 1
ATOM 2040 O O . GLU A 1 250 ? -4.318 -12.365 18.755 1.00 70.62 250 GLU A O 1
ATOM 2045 N N . ALA A 1 251 ? -5.957 -12.409 17.238 1.00 72.56 251 ALA A N 1
ATOM 2046 C CA . ALA A 1 251 ? -5.164 -13.001 16.158 1.00 72.56 251 ALA A CA 1
ATOM 2047 C C . ALA A 1 251 ? -4.261 -11.989 15.415 1.00 72.56 251 ALA A C 1
ATOM 2049 O O . ALA A 1 251 ? -3.679 -12.317 14.384 1.00 72.56 251 ALA A O 1
ATOM 2050 N N . THR A 1 252 ? -4.154 -10.751 15.910 1.00 81.69 252 THR A N 1
ATOM 2051 C CA . THR A 1 252 ? -3.462 -9.630 15.246 1.00 81.69 252 THR A CA 1
ATOM 2052 C C . THR A 1 252 ? -2.380 -9.000 16.122 1.00 81.69 252 THR A C 1
ATOM 2054 O O . THR A 1 252 ? -2.245 -9.314 17.307 1.00 81.69 252 THR A O 1
ATOM 2057 N N . SER A 1 253 ? -1.632 -8.040 15.563 1.00 84.94 253 SER A N 1
ATOM 2058 C CA . SER A 1 253 ? -0.601 -7.298 16.299 1.00 84.94 253 SER A CA 1
ATOM 2059 C C . SER A 1 253 ? -1.145 -6.645 17.579 1.00 84.94 253 SER A C 1
ATOM 2061 O O . SER A 1 253 ? -2.289 -6.184 17.629 1.00 84.94 253 SER A O 1
ATOM 2063 N N . GLN A 1 254 ? -0.317 -6.594 18.629 1.00 88.25 254 GLN A N 1
ATOM 2064 C CA . GLN A 1 254 ? -0.678 -5.977 19.913 1.00 88.25 254 GLN A CA 1
ATOM 2065 C C . GLN A 1 254 ? -1.111 -4.516 19.739 1.00 88.25 254 GLN A C 1
ATOM 2067 O O . GLN A 1 254 ? -2.154 -4.130 20.257 1.00 88.25 254 GLN A O 1
ATOM 2072 N N . VAL A 1 255 ? -0.374 -3.745 18.933 1.00 89.62 255 VAL A N 1
ATOM 2073 C CA . VAL A 1 255 ? -0.700 -2.349 18.609 1.00 89.62 255 VAL A CA 1
ATOM 2074 C C . VAL A 1 255 ? -2.128 -2.217 18.078 1.00 89.62 255 VAL A C 1
ATOM 2076 O O . VAL A 1 255 ? -2.884 -1.364 18.539 1.00 89.62 255 VAL A O 1
ATOM 2079 N N . LEU A 1 256 ? -2.534 -3.078 17.140 1.00 91.19 256 LEU A N 1
ATOM 2080 C CA . LEU A 1 256 ? -3.868 -3.009 16.547 1.00 91.19 256 LEU A CA 1
ATOM 2081 C C . LEU A 1 256 ? -4.966 -3.287 17.583 1.00 91.19 256 LEU A C 1
ATOM 2083 O O . LEU A 1 256 ? -5.977 -2.585 17.610 1.00 91.19 256 LEU A O 1
ATOM 2087 N N . ARG A 1 257 ? -4.737 -4.261 18.474 1.00 90.75 257 ARG A N 1
ATOM 2088 C CA . ARG A 1 257 ? -5.662 -4.627 19.562 1.00 90.75 257 ARG A CA 1
ATOM 2089 C C . ARG A 1 257 ? -5.801 -3.515 20.594 1.00 90.75 257 ARG A C 1
ATOM 2091 O O . ARG A 1 257 ? -6.912 -3.179 20.999 1.00 90.75 257 ARG A O 1
ATOM 2098 N N . GLU A 1 258 ? -4.689 -2.903 20.986 1.00 92.31 258 GLU A N 1
ATOM 2099 C CA . GLU A 1 258 ? -4.669 -1.789 21.936 1.00 92.31 258 GLU A CA 1
ATOM 2100 C C . GLU A 1 258 ? -5.401 -0.561 21.379 1.00 92.31 258 GLU A C 1
ATOM 2102 O O . GLU A 1 258 ? -6.235 0.035 22.068 1.00 92.31 258 GLU A O 1
ATOM 2107 N N . VAL A 1 259 ? -5.153 -0.206 20.113 1.00 93.56 259 VAL A N 1
ATOM 2108 C CA . VAL A 1 259 ? -5.845 0.913 19.454 1.00 93.56 259 VAL A CA 1
ATOM 2109 C C . VAL A 1 259 ? -7.337 0.601 19.270 1.00 93.56 259 VAL A C 1
ATOM 2111 O O . VAL A 1 259 ? -8.169 1.491 19.456 1.00 93.56 259 VAL A O 1
ATOM 2114 N N . TRP A 1 260 ? -7.709 -0.651 18.979 1.00 93.88 260 TRP A N 1
ATOM 2115 C CA . TRP A 1 260 ? -9.113 -1.079 18.906 1.00 93.88 260 TRP A CA 1
ATOM 2116 C C . TRP A 1 260 ? -9.820 -0.951 20.261 1.00 93.88 260 TRP A C 1
ATOM 2118 O O . TRP A 1 260 ? -10.900 -0.357 20.351 1.00 93.88 260 TRP A O 1
ATOM 2128 N N . GLY A 1 261 ? -9.191 -1.432 21.337 1.00 92.75 261 GLY A N 1
ATOM 2129 C CA . GLY A 1 261 ? -9.706 -1.302 22.701 1.00 92.75 261 GLY A CA 1
ATOM 2130 C C . GLY A 1 261 ? -9.890 0.159 23.117 1.00 92.75 261 GLY A C 1
ATOM 2131 O O . GLY A 1 261 ? -10.948 0.537 23.635 1.00 92.75 261 GLY A O 1
ATOM 2132 N N . LEU A 1 262 ? -8.908 1.013 22.809 1.00 94.12 262 LEU A N 1
ATOM 2133 C CA . LEU A 1 262 ? -9.010 2.457 23.020 1.00 94.12 262 LEU A CA 1
ATOM 2134 C C . LEU A 1 262 ? -10.198 3.054 22.255 1.00 94.12 262 LEU A C 1
ATOM 2136 O O . LEU A 1 262 ? -10.979 3.819 22.827 1.00 94.12 262 LEU A O 1
ATOM 2140 N N . TRP A 1 263 ? -10.368 2.689 20.986 1.00 93.56 263 TRP A N 1
ATOM 2141 C CA . TRP A 1 263 ? -11.473 3.160 20.157 1.00 93.56 263 TRP A CA 1
ATOM 2142 C C . TRP A 1 263 ? -12.848 2.772 20.736 1.00 93.56 263 TRP A C 1
ATOM 2144 O O . TRP A 1 263 ? -13.722 3.638 20.875 1.00 93.56 263 TRP A O 1
ATOM 2154 N N . LYS A 1 264 ? -13.032 1.515 21.172 1.00 93.00 264 LYS A N 1
ATOM 2155 C CA . LYS A 1 264 ? -14.269 1.049 21.839 1.00 93.00 264 LYS A CA 1
ATOM 2156 C C . LYS A 1 264 ? -14.544 1.822 23.133 1.00 93.00 2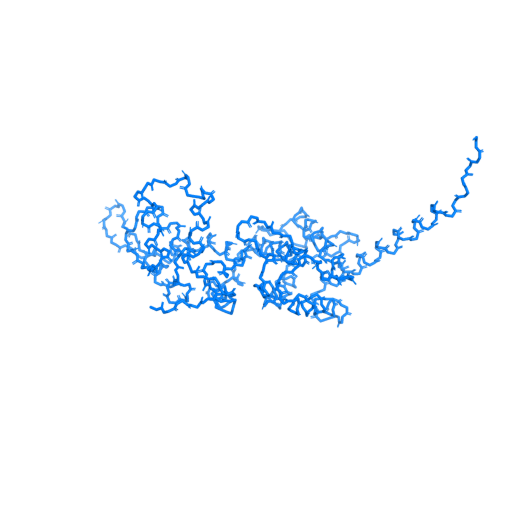64 LYS A C 1
ATOM 2158 O O . LYS A 1 264 ? -15.688 2.224 23.377 1.00 93.00 264 LYS A O 1
ATOM 2163 N N . SER A 1 265 ? -13.509 2.081 23.936 1.00 91.44 265 SER A N 1
ATOM 2164 C CA . SER A 1 265 ? -13.627 2.871 25.170 1.00 91.44 265 SER A CA 1
ATOM 2165 C C . SER A 1 265 ? -14.096 4.296 24.874 1.00 91.44 265 SER A C 1
ATOM 2167 O O . SER A 1 265 ? -15.061 4.772 25.472 1.00 91.44 265 SER A O 1
ATOM 2169 N N . LEU A 1 266 ? -13.475 4.968 23.900 1.00 89.12 266 LEU A N 1
ATOM 2170 C CA . LEU A 1 266 ? -13.843 6.330 23.501 1.00 89.12 266 LEU A CA 1
ATOM 2171 C C . LEU A 1 266 ? -15.271 6.411 22.946 1.00 89.12 266 LEU A C 1
ATOM 2173 O O . LEU A 1 266 ? -16.000 7.355 23.260 1.00 89.12 266 LEU A O 1
ATOM 2177 N N . LYS A 1 267 ? -15.700 5.413 22.163 1.00 88.38 267 LYS A N 1
ATOM 2178 C CA . LYS A 1 267 ? -17.080 5.306 21.667 1.00 88.38 267 LYS A CA 1
ATOM 2179 C C . LYS A 1 267 ? -18.080 5.223 22.824 1.00 88.38 267 LYS A C 1
ATOM 2181 O O . LYS A 1 267 ? -19.077 5.945 22.821 1.00 88.38 267 LYS A O 1
ATOM 2186 N N . THR A 1 268 ? -17.786 4.395 23.823 1.00 88.94 268 THR A N 1
ATOM 2187 C CA . THR A 1 268 ? -18.633 4.209 25.012 1.00 88.94 268 THR A CA 1
ATOM 2188 C C . THR A 1 268 ? -18.709 5.488 25.850 1.00 88.94 268 THR A C 1
ATOM 2190 O O . THR A 1 268 ? -19.802 5.938 26.198 1.00 88.94 268 THR A O 1
ATOM 2193 N N . GLU A 1 269 ? -17.567 6.138 26.108 1.00 88.38 269 GLU A N 1
ATOM 2194 C CA . GLU A 1 269 ? -17.507 7.432 26.806 1.00 88.38 269 GLU A CA 1
ATOM 2195 C C . GLU A 1 269 ? -18.347 8.506 26.085 1.00 88.38 269 GLU A C 1
ATOM 2197 O O . GLU A 1 269 ? -19.077 9.270 26.724 1.00 88.38 269 GLU A O 1
ATOM 2202 N N . ALA A 1 270 ? -18.273 8.567 24.752 1.00 84.00 270 ALA A N 1
ATOM 2203 C CA . ALA A 1 270 ? -19.036 9.521 23.949 1.00 84.00 270 ALA A CA 1
ATOM 2204 C C . ALA A 1 270 ? -20.550 9.258 24.007 1.00 84.00 270 ALA A C 1
ATOM 2206 O O . ALA A 1 270 ? -21.327 10.205 24.152 1.00 84.00 270 ALA A O 1
ATOM 2207 N N . GLN A 1 271 ? -20.970 7.991 23.947 1.00 83.00 271 GLN A N 1
ATOM 2208 C CA . GLN A 1 271 ? -22.377 7.599 24.076 1.00 83.00 271 GLN A CA 1
ATOM 2209 C C . GLN A 1 271 ? -22.940 7.963 25.457 1.00 83.00 271 GLN A C 1
ATOM 2211 O O . GLN A 1 271 ? -24.003 8.582 25.533 1.00 83.00 271 GLN A O 1
ATOM 2216 N N . ALA A 1 272 ? -22.199 7.682 26.533 1.00 79.56 272 ALA A N 1
ATOM 2217 C CA . ALA A 1 272 ? -22.595 8.036 27.896 1.00 79.56 272 ALA A CA 1
ATOM 2218 C C . ALA A 1 272 ? -22.741 9.559 28.083 1.00 79.56 272 ALA A C 1
ATOM 2220 O O . ALA A 1 272 ? -23.723 10.036 28.654 1.00 79.56 272 ALA A O 1
ATOM 2221 N N . ARG A 1 273 ? -21.808 10.354 27.536 1.00 77.50 273 ARG A N 1
ATOM 2222 C CA . ARG A 1 273 ? -21.893 11.828 27.560 1.00 77.50 273 ARG A CA 1
ATOM 2223 C C . ARG A 1 273 ? -23.064 12.367 26.736 1.00 77.50 273 ARG A C 1
ATOM 2225 O O . ARG A 1 273 ? -23.674 13.357 27.134 1.00 77.50 273 ARG A O 1
ATOM 2232 N N . GLY A 1 274 ? -23.375 11.743 25.600 1.00 73.44 274 GLY A N 1
ATOM 2233 C CA . GLY A 1 274 ? -24.525 12.105 24.767 1.00 73.44 274 GLY A CA 1
ATOM 2234 C C . GLY A 1 274 ? -25.857 11.874 25.484 1.00 73.44 274 GLY A C 1
ATOM 2235 O O . GLY A 1 274 ? -26.712 12.757 25.489 1.00 73.44 274 GLY A O 1
ATOM 2236 N N . GLN A 1 275 ? -25.996 10.736 26.167 1.00 69.31 275 GLN A N 1
ATOM 2237 C CA . GLN A 1 275 ? -27.181 10.413 26.969 1.00 69.31 275 GLN A CA 1
ATOM 2238 C C . GLN A 1 275 ? -27.334 11.345 28.180 1.00 69.31 275 GLN A C 1
ATOM 2240 O O . GLN A 1 275 ? -28.435 11.823 28.445 1.00 69.31 275 GLN A O 1
ATOM 2245 N N . ALA A 1 276 ? -26.234 11.696 28.854 1.00 67.25 276 ALA A N 1
ATOM 2246 C CA . ALA A 1 276 ? -26.252 12.665 29.952 1.00 67.25 276 ALA A CA 1
ATOM 2247 C C . ALA A 1 276 ? -26.686 14.076 29.504 1.00 67.25 276 ALA A C 1
ATOM 2249 O O . ALA A 1 276 ? -27.361 14.779 30.253 1.00 67.25 276 ALA A O 1
ATOM 2250 N N . LYS A 1 277 ? -26.341 14.492 28.275 1.00 63.41 277 LYS A N 1
ATOM 2251 C CA . LYS A 1 277 ? -26.804 15.767 27.698 1.00 63.41 277 LYS A CA 1
ATOM 2252 C C . LYS A 1 277 ? -28.274 15.735 27.269 1.00 63.41 277 LYS A C 1
ATOM 2254 O O . LYS A 1 277 ? -28.946 16.748 27.411 1.00 63.41 277 LYS A O 1
ATOM 2259 N N . ALA A 1 278 ? -28.773 14.603 26.768 1.00 60.78 278 ALA A N 1
ATOM 2260 C C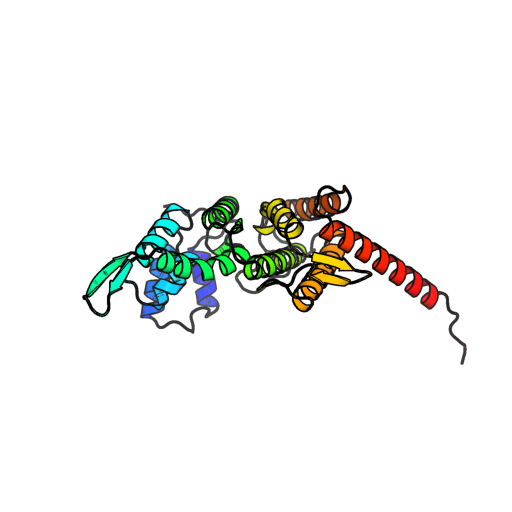A . ALA A 1 278 ? -30.175 14.445 26.366 1.00 60.78 278 ALA A CA 1
ATOM 2261 C C . ALA A 1 278 ? -31.142 14.319 27.562 1.00 60.78 278 ALA A C 1
ATOM 2263 O O . ALA A 1 278 ? -32.310 14.671 27.442 1.00 60.78 278 ALA A O 1
ATOM 2264 N N . GLY A 1 279 ? -30.656 13.840 28.712 1.00 55.06 279 GLY A N 1
ATOM 2265 C CA . GLY A 1 279 ? -31.417 13.752 29.964 1.00 55.06 279 GLY A CA 1
ATOM 2266 C C . GLY A 1 279 ? -31.379 15.012 30.839 1.00 55.06 279 GLY A C 1
ATOM 2267 O O . GLY A 1 279 ? -32.004 15.024 31.898 1.00 55.06 279 GLY A O 1
ATOM 2268 N N . ALA A 1 280 ? -30.656 16.065 30.441 1.00 52.03 280 ALA A N 1
ATOM 2269 C CA . ALA A 1 280 ? -30.661 17.332 31.164 1.00 52.03 280 ALA A CA 1
ATOM 2270 C C . ALA A 1 280 ? -31.954 18.101 30.828 1.00 52.03 280 ALA A C 1
ATOM 2272 O O . ALA A 1 280 ? -32.162 18.425 29.656 1.00 52.03 280 ALA A O 1
ATOM 2273 N N . PRO A 1 281 ? -32.833 18.405 31.804 1.00 51.34 281 PRO A N 1
ATOM 2274 C CA . PRO A 1 281 ? -34.050 19.157 31.528 1.00 51.34 281 PRO A CA 1
ATOM 2275 C C . PRO A 1 281 ? -33.673 20.517 30.939 1.00 51.34 281 PRO A C 1
ATOM 2277 O O . PRO A 1 281 ? -32.808 21.215 31.478 1.00 51.34 281 PRO A O 1
ATOM 2280 N N . ALA A 1 282 ? -34.310 20.880 29.822 1.00 53.66 282 ALA A N 1
ATOM 2281 C CA . ALA A 1 282 ? -34.203 22.217 29.258 1.00 53.66 282 ALA A CA 1
ATOM 2282 C C . ALA A 1 282 ? -34.529 23.212 30.375 1.00 53.66 282 ALA A C 1
ATOM 2284 O O . ALA A 1 282 ? -35.632 23.193 30.923 1.00 53.66 282 ALA A O 1
ATOM 2285 N N . LYS A 1 283 ? -33.549 24.034 30.767 1.00 54.81 283 LYS A N 1
ATOM 2286 C CA . LYS A 1 283 ? -33.808 25.138 31.687 1.00 54.81 283 LYS A CA 1
ATOM 2287 C C . LYS A 1 283 ? -34.851 26.023 31.014 1.00 54.81 283 LYS A C 1
ATOM 2289 O O . LYS A 1 283 ? -34.541 26.664 30.015 1.00 54.81 283 LYS A O 1
ATOM 2294 N N . ALA A 1 284 ? -36.073 25.991 31.537 1.00 48.19 284 ALA A N 1
ATOM 2295 C CA . ALA A 1 284 ? -37.113 26.936 31.182 1.00 48.19 284 ALA A CA 1
ATOM 2296 C C . ALA A 1 284 ? -36.598 28.336 31.537 1.00 48.19 284 ALA A C 1
ATOM 2298 O O . ALA A 1 284 ? -36.314 28.615 32.705 1.00 48.19 284 ALA A O 1
ATOM 2299 N N . GLY A 1 285 ? -36.397 29.150 30.508 1.00 44.41 285 GLY A N 1
ATOM 2300 C CA . GLY A 1 285 ? -36.127 30.579 30.579 1.00 44.41 285 GLY A CA 1
ATOM 2301 C C . GLY A 1 285 ? -37.131 31.285 29.694 1.00 44.41 285 GLY A C 1
ATOM 2302 O O . GLY A 1 285 ? -37.384 30.748 28.592 1.00 44.41 285 GLY A O 1
#

Foldseek 3Di:
DDAPDQVNDGLVNLVVQCVVVCVCVVDDPVRVVVLVCCQPPLDQDLDDDPVCLLCSQQRHLPNAPVSLVVSLQSQQWDQDPVPRDIDGHNVRSLVSCVVCLLVLLLAFSVSSRDDLVRSVVSNVSNVVVPDFLQSLLSSLLSLLVLLLQCLQLPADPPRGNSQHQDTNSLVCVVVSQVSVLVAQWDDDPLAIAGVDDGPRDGRVSRRSSLVSLLSSLVCLVDRDHHPPHPYDCVSSVVSSVVLVCCLVVVVGHPRSVVSNVSSVVVVVVVVVVVVVVVPDPDPDD

Secondary structure (DSSP, 8-state):
-----BTTB-HHHHHHHHHHTTTTTTS-HHHHHHHHHHHHH-PPPSS--HHHHTTHHHH-S--SHHHHHHHHHHHSEEE-TTT--EEE-HHHHHHHHHHHHHHHHHS-SGGGT--HHHHHHHHHHTTGGGS-HHHHHHHHHHHHHHHHHHHHT---GGG-GGG-SS-HHHH-HHHHHHHHHHSSEEEETTEEEESS-BTTB-HHHHHHHHHHHHHHHHHHHT----TT--S--HHHHHHHHHHHHHHHTT-S-HHHHHHHHHHHHHHHHHHHHHHHHHTS-----